Protein 4TN5 (pdb70)

Structure (mmCIF, N/CA/C/O backbone):
data_4TN5
#
_entry.id   4TN5
#
_cell.length_a   33.110
_cell.length_b   33.110
_cell.length_c   154.281
_cell.angle_alpha   90.00
_cell.angle_beta   90.00
_cell.angle_gamma   120.00
#
_symmetry.space_group_name_H-M   'P 32'
#
loop_
_entity.id
_entity.type
_entity.pdbx_description
1 polymer 'Fructose-like phosphotransferase enzyme IIB component 3'
2 non-polymer 'NICKEL (II) ION'
3 water water
#
loop_
_atom_site.group_PDB
_atom_site.id
_atom_site.type_symbol
_atom_site.label_atom_id
_atom_site.label_alt_id
_atom_site.label_comp_id
_atom_site.label_asym_id
_atom_site.label_entity_id
_atom_site.label_seq_id
_atom_site.pdbx_PDB_ins_code
_atom_site.Cartn_x
_atom_site.Cartn_y
_atom_site.Cartn_z
_atom_site.occupancy
_atom_site.B_iso_or_equiv
_atom_site.auth_seq_id
_atom_site.auth_comp_id
_atom_site.auth_asym_id
_atom_site.auth_atom_id
_atom_site.pdbx_PDB_model_num
ATOM 9 N N . ALA A 1 2 ? 16.648 -21.516 -11.192 1.00 73.53 2 ALA A N 1
ATOM 10 C CA . ALA A 1 2 ? 16.790 -20.285 -10.426 1.00 61.47 2 ALA A CA 1
ATOM 11 C C . ALA A 1 2 ? 16.119 -19.141 -11.176 1.00 53.82 2 ALA A C 1
ATOM 12 O O . ALA A 1 2 ? 16.053 -19.153 -12.405 1.00 49.00 2 ALA A O 1
ATOM 14 N N . TYR A 1 3 ? 15.620 -18.155 -10.438 1.00 49.96 3 TYR A N 1
ATOM 15 C CA . TYR A 1 3 ? 14.880 -17.060 -11.055 1.00 50.85 3 TYR A CA 1
ATOM 16 C C . TYR A 1 3 ? 15.478 -15.688 -10.750 1.00 52.73 3 TYR A C 1
ATOM 17 O O . TYR A 1 3 ? 15.618 -15.297 -9.592 1.00 48.81 3 TYR A O 1
ATOM 26 N N . LEU A 1 4 ? 15.811 -14.960 -11.811 1.00 54.24 4 LEU A N 1
ATOM 27 C CA . LEU A 1 4 ? 16.488 -13.675 -11.705 1.00 46.51 4 LEU A CA 1
ATOM 28 C C . LEU A 1 4 ? 15.601 -12.544 -12.214 1.00 44.03 4 LEU A C 1
ATOM 29 O O . LEU A 1 4 ? 14.954 -12.677 -13.248 1.00 49.33 4 LEU A O 1
ATOM 34 N N . VAL A 1 5 ? 15.557 -11.435 -11.483 1.00 36.38 5 VAL A N 1
ATOM 35 C CA . VAL A 1 5 ? 14.937 -10.221 -12.004 1.00 34.47 5 VAL A CA 1
ATOM 36 C C . VAL A 1 5 ? 16.028 -9.193 -12.269 1.00 35.35 5 VAL A C 1
ATOM 37 O O . VAL A 1 5 ? 17.044 -9.166 -11.575 1.00 36.51 5 VAL A O 1
ATOM 41 N N . ALA A 1 6 ? 15.831 -8.357 -13.279 1.00 39.30 6 ALA A N 1
ATOM 42 C CA . ALA A 1 6 ? 16.882 -7.433 -13.679 1.00 29.15 6 ALA A CA 1
ATOM 43 C C . ALA A 1 6 ? 16.360 -6.071 -14.107 1.00 28.78 6 ALA A C 1
ATOM 44 O O . ALA A 1 6 ? 15.246 -5.944 -14.615 1.00 32.97 6 ALA A O 1
ATOM 46 N N . VAL A 1 7 ? 17.184 -5.053 -13.892 1.00 36.04 7 VAL A N 1
ATOM 47 C CA . VAL A 1 7 ? 16.888 -3.712 -14.366 1.00 37.74 7 VAL A CA 1
ATOM 48 C C . VAL A 1 7 ? 18.111 -3.130 -15.060 1.00 40.07 7 VAL A C 1
ATOM 49 O O . VAL A 1 7 ? 19.182 -3.016 -14.462 1.00 44.07 7 VAL A O 1
ATOM 53 N N . THR A 1 8 ? 17.951 -2.780 -16.330 1.00 30.68 8 THR A N 1
ATOM 54 C CA . THR A 1 8 ? 19.010 -2.117 -17.074 1.00 38.48 8 THR A CA 1
ATOM 55 C C . THR A 1 8 ? 18.628 -0.657 -17.275 1.00 45.40 8 THR A C 1
ATOM 56 O O . THR A 1 8 ? 17.501 -0.353 -17.665 1.00 55.71 8 THR A O 1
ATOM 60 N N . ALA A 1 9 ? 19.559 0.250 -17.001 1.00 39.60 9 ALA A N 1
ATOM 61 C CA . ALA A 1 9 ? 19.245 1.671 -17.077 1.00 48.08 9 ALA A CA 1
ATOM 62 C C . ALA A 1 9 ? 20.348 2.508 -17.711 1.00 57.06 9 ALA A C 1
ATOM 63 O O . ALA A 1 9 ? 21.530 2.343 -17.409 1.00 54.70 9 ALA A O 1
ATOM 65 N N . CYS A 1 10 ? 19.941 3.416 -18.589 1.00 62.08 10 CYS A N 1
ATOM 66 C CA . CYS A 1 10 ? 20.857 4.354 -19.221 1.00 69.23 10 CYS A CA 1
ATOM 67 C C . CYS A 1 10 ? 20.138 5.641 -19.592 1.00 76.77 10 CYS A C 1
ATOM 68 O O . CYS A 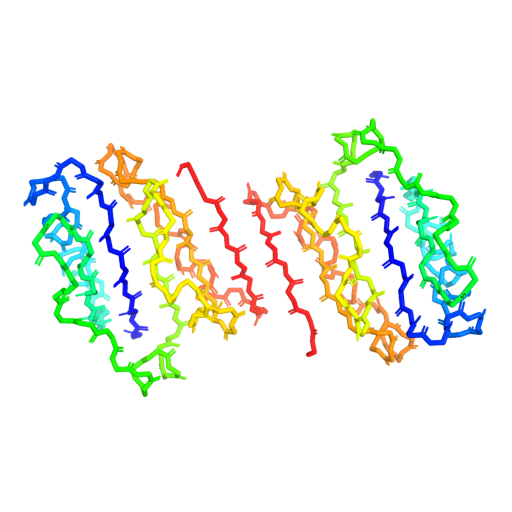1 10 ? 19.063 5.595 -20.186 1.00 75.66 10 CYS A O 1
ATOM 71 N N . VAL A 1 11 ? 20.723 6.786 -19.250 1.00 89.92 11 VAL A N 1
ATOM 72 C CA . VAL A 1 11 ? 20.151 8.062 -19.667 1.00 94.68 11 VAL A CA 1
ATOM 73 C C . VAL A 1 11 ? 20.213 8.252 -21.174 1.00 97.77 11 VAL A C 1
ATOM 74 O O . VAL A 1 11 ? 19.277 8.773 -21.776 1.00 98.71 11 VAL A O 1
ATOM 78 N N . SER A 1 12 ? 21.316 7.835 -21.788 1.00 101.12 12 SER A N 1
ATOM 79 C CA . SER A 1 12 ? 21.530 8.162 -23.189 1.00 111.25 12 SER A CA 1
ATOM 80 C C . SER A 1 12 ? 20.770 7.216 -24.103 1.00 119.93 12 SER A C 1
ATOM 81 O O . SER A 1 12 ? 21.349 6.384 -24.806 1.00 110.45 12 SER A O 1
ATOM 84 N N . GLY A 1 13 ? 19.452 7.368 -24.062 1.00 86.68 13 GLY A N 1
ATOM 85 C CA . GLY A 1 13 ? 18.570 6.778 -25.041 1.00 98.02 13 GLY A CA 1
ATOM 86 C C . GLY A 1 13 ? 18.275 5.305 -24.894 1.00 96.31 13 GLY A C 1
ATOM 87 O O . GLY A 1 13 ? 18.631 4.644 -23.917 1.00 84.59 13 GLY A O 1
ATOM 88 N N . VAL A 1 14 ? 17.597 4.767 -25.903 1.00 93.18 14 VAL A N 1
ATOM 89 C CA . VAL A 1 14 ? 17.232 3.356 -25.914 1.00 96.75 14 VAL A CA 1
ATOM 90 C C . VAL A 1 14 ? 18.191 2.410 -26.633 1.00 93.57 14 VAL A C 1
ATOM 91 O O . VAL A 1 14 ? 17.786 1.366 -27.144 1.00 93.63 14 VAL A O 1
ATOM 95 N N . ALA A 1 15 ? 19.465 2.785 -26.668 1.00 95.98 15 ALA A N 1
ATOM 96 C CA . ALA A 1 15 ? 20.485 1.974 -27.323 1.00 94.51 15 ALA A CA 1
ATOM 97 C C . ALA A 1 15 ? 21.454 1.229 -26.411 1.00 96.61 15 ALA A C 1
ATOM 98 O O . ALA A 1 15 ? 21.836 0.093 -26.692 1.00 98.90 15 ALA A O 1
ATOM 100 N N . HIS A 1 16 ? 21.847 1.876 -25.319 1.00 95.24 16 HIS A N 1
ATOM 101 C CA . HIS A 1 16 ? 22.773 1.277 -24.365 1.00 91.77 16 HIS A CA 1
ATOM 102 C C . HIS A 1 16 ? 22.041 0.374 -23.378 1.00 77.10 16 HIS A C 1
ATOM 103 O O . HIS A 1 16 ? 22.664 -0.403 -22.653 1.00 72.24 16 HIS A O 1
ATOM 110 N N . THR A 1 17 ? 20.717 0.481 -23.354 1.00 79.23 17 THR A N 1
ATOM 111 C CA . THR A 1 17 ? 19.898 -0.326 -22.453 1.00 71.75 17 THR A CA 1
ATOM 112 C C . THR A 1 17 ? 19.507 -1.698 -23.014 1.00 65.48 17 THR A C 1
ATOM 113 O O . THR A 1 17 ? 19.607 -2.706 -22.312 1.00 61.90 17 THR A O 1
ATOM 117 N N . TYR A 1 18 ? 19.075 -1.745 -24.271 1.00 58.03 18 TYR A N 1
ATOM 118 C CA . TYR A 1 18 ? 18.537 -2.992 -24.815 1.00 50.73 18 TYR A CA 1
ATOM 119 C C . TYR A 1 18 ? 19.565 -4.070 -25.122 1.00 44.46 18 TYR A C 1
ATOM 120 O O . TYR A 1 18 ? 19.251 -5.256 -25.051 1.00 47.78 18 TYR A O 1
ATOM 137 N N . ALA A 1 20 ? 22.146 -4.487 -23.307 1.00 36.38 20 ALA A N 1
ATOM 138 C CA . ALA A 1 20 ? 22.429 -4.987 -21.969 1.00 40.60 20 ALA A CA 1
ATOM 139 C C . ALA A 1 20 ? 21.395 -6.041 -21.598 1.00 38.35 20 ALA A C 1
ATOM 140 O O . ALA A 1 20 ? 21.737 -7.114 -21.100 1.00 46.53 20 ALA A O 1
ATOM 142 N N . ALA A 1 21 ? 20.129 -5.725 -21.851 1.00 37.88 21 ALA A N 1
ATOM 143 C CA . ALA A 1 21 ? 19.038 -6.661 -21.618 1.00 37.85 21 ALA A CA 1
ATOM 144 C C . ALA A 1 21 ? 19.182 -7.860 -22.545 1.00 47.21 21 ALA A C 1
ATOM 145 O O . ALA A 1 21 ? 18.914 -8.996 -22.154 1.00 48.71 21 ALA A O 1
ATOM 147 N N . GLU A 1 22 ? 19.611 -7.593 -23.775 1.00 58.60 22 GLU A N 1
ATOM 148 C CA . GLU A 1 22 ? 19.823 -8.635 -24.772 1.00 46.45 22 GLU A CA 1
ATOM 149 C C . GLU A 1 22 ? 20.837 -9.668 -24.303 1.00 27.63 22 GLU A C 1
ATOM 150 O O . GLU A 1 22 ? 20.545 -10.864 -24.268 1.00 30.90 22 GLU A O 1
ATOM 156 N N . ARG A 1 23 ? 22.028 -9.197 -23.947 1.00 26.63 23 ARG A N 1
ATOM 157 C CA . ARG A 1 23 ? 23.105 -10.083 -23.529 1.00 39.54 23 ARG A CA 1
ATOM 158 C C . ARG A 1 23 ? 22.702 -10.900 -22.308 1.00 41.14 23 ARG A C 1
ATOM 159 O O . ARG A 1 23 ? 23.020 -12.079 -22.218 1.00 44.55 23 ARG A O 1
ATOM 167 N N . LEU A 1 24 ? 21.977 -10.276 -21.386 1.00 36.77 24 LEU A N 1
ATOM 168 C CA . LEU A 1 24 ? 21.579 -10.948 -20.154 1.00 36.20 24 LEU A CA 1
ATOM 169 C C . LEU A 1 24 ? 20.545 -12.046 -20.397 1.00 42.03 24 LEU A C 1
ATOM 170 O O . LEU A 1 24 ? 20.620 -13.119 -19.799 1.00 47.03 24 LEU A O 1
ATOM 175 N N . GLU A 1 25 ? 19.583 -11.769 -21.272 1.00 41.12 25 GLU A N 1
ATOM 176 C CA . GLU A 1 25 ? 18.547 -12.740 -21.613 1.00 39.96 25 GLU A CA 1
ATOM 177 C C . GLU A 1 25 ? 19.165 -14.032 -22.139 1.00 37.96 25 GLU A C 1
ATOM 178 O O . GLU A 1 25 ? 18.686 -15.126 -21.844 1.00 45.06 25 GLU A O 1
ATOM 184 N N . LYS A 1 26 ? 20.245 -13.903 -22.902 1.00 32.00 26 LYS A N 1
ATOM 185 C CA . LYS A 1 26 ? 20.920 -15.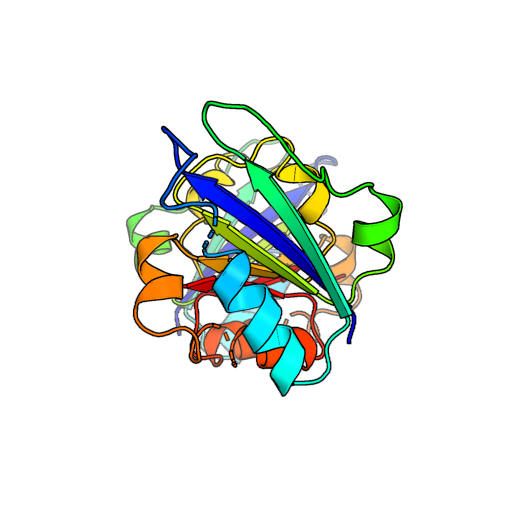073 -23.455 1.00 48.91 26 LYS A CA 1
ATOM 186 C C . LYS A 1 26 ? 22.055 -15.587 -22.566 1.00 44.35 26 LYS A C 1
ATOM 187 O O . LYS A 1 26 ? 22.519 -16.707 -22.740 1.00 50.87 26 LYS A O 1
ATOM 193 N N . LEU A 1 27 ? 22.482 -14.782 -21.598 1.00 47.45 27 LEU A N 1
ATOM 194 C CA . LEU A 1 27 ? 23.353 -15.288 -20.542 1.00 35.48 27 LEU A CA 1
ATOM 195 C C . LEU A 1 27 ? 22.530 -16.196 -19.642 1.00 38.11 27 LEU A C 1
ATOM 196 O O . LEU A 1 27 ? 23.041 -17.151 -19.058 1.00 51.75 27 LEU A O 1
ATOM 201 N N . CYS A 1 28 ? 21.243 -15.886 -19.542 1.00 39.77 28 CYS A N 1
ATOM 202 C CA . CYS A 1 28 ? 20.365 -16.562 -18.600 1.00 51.91 28 CYS A CA 1
ATOM 203 C C . CYS A 1 28 ? 19.855 -17.908 -19.079 1.00 59.24 28 CYS A C 1
ATOM 204 O O . CYS A 1 28 ? 19.872 -18.877 -18.319 1.00 66.71 28 CYS A O 1
ATOM 207 N N . LEU A 1 29 ? 19.352 -17.944 -20.309 1.00 69.33 29 LEU A N 1
ATOM 208 C CA . LEU A 1 29 ? 18.779 -19.159 -20.872 1.00 71.15 29 LEU A CA 1
ATOM 209 C C . LEU A 1 29 ? 19.860 -20.216 -21.008 1.00 62.50 29 LEU A C 1
ATOM 210 O O . LEU A 1 29 ? 19.594 -21.413 -20.903 1.00 64.27 29 LEU A O 1
ATOM 215 N N . LEU A 1 30 ? 21.085 -19.760 -21.239 1.00 46.98 30 LEU A N 1
ATOM 216 C CA . LEU A 1 30 ? 22.226 -20.664 -21.342 1.00 49.67 30 LEU A CA 1
ATOM 217 C C . LEU A 1 30 ? 22.476 -21.355 -20.004 1.00 67.23 30 LEU A C 1
ATOM 218 O O . LEU A 1 30 ? 22.909 -22.505 -19.961 1.00 78.50 30 LEU A O 1
ATOM 223 N N . GLU A 1 31 ? 22.207 -20.642 -18.915 1.00 74.08 31 GLU A N 1
ATOM 224 C CA . GLU A 1 31 ? 22.375 -21.187 -17.573 1.00 75.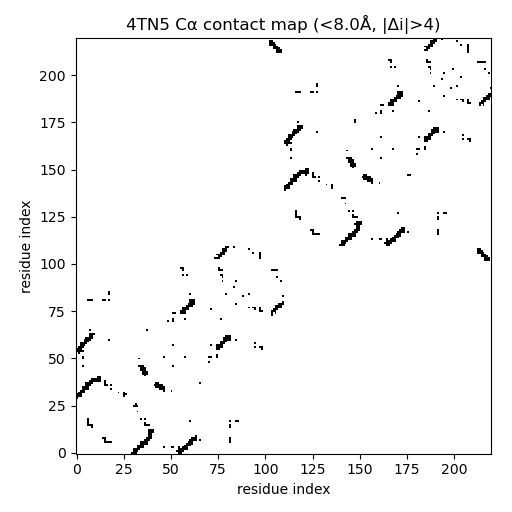27 31 GLU A CA 1
ATOM 225 C C . GLU A 1 31 ? 21.057 -21.734 -17.064 1.00 70.17 31 GLU A C 1
ATOM 226 O O . GLU A 1 31 ? 20.972 -22.269 -15.956 1.00 65.08 31 GLU A O 1
ATOM 232 N N . LYS A 1 32 ? 20.034 -21.575 -17.894 1.00 73.39 32 LYS A N 1
ATOM 233 C CA . LYS A 1 32 ? 18.697 -22.061 -17.602 1.00 70.96 32 LYS A CA 1
ATOM 234 C C . LYS A 1 32 ? 18.103 -21.408 -16.382 1.00 71.76 32 LYS A C 1
ATOM 235 O O . LYS A 1 32 ? 17.480 -22.051 -15.534 1.00 72.33 32 LYS A O 1
ATOM 241 N N . TRP A 1 33 ? 18.326 -20.106 -16.317 1.00 59.69 33 TRP A N 1
ATOM 242 C CA . TRP A 1 33 ? 17.750 -19.272 -15.295 1.00 44.49 33 TRP A CA 1
ATOM 243 C C . TRP A 1 33 ? 16.516 -18.601 -15.868 1.00 42.83 33 TRP A C 1
ATOM 244 O O . TRP A 1 33 ? 16.545 -18.100 -16.991 1.00 50.77 33 TRP A O 1
ATOM 255 N N . GLY A 1 34 ? 15.427 -18.606 -15.109 1.00 44.57 34 GLY A N 1
ATOM 256 C CA . GLY A 1 34 ? 14.269 -17.811 -15.464 1.00 47.28 34 GLY A CA 1
ATOM 257 C C . GLY A 1 34 ? 14.641 -16.359 -15.249 1.00 47.28 34 GLY A C 1
ATOM 258 O O . GLY A 1 34 ? 15.413 -16.049 -14.341 1.00 50.14 34 GLY A O 1
ATOM 259 N N . VAL A 1 35 ? 14.114 -15.467 -16.081 1.00 46.28 35 VAL A N 1
ATOM 260 C CA . VAL A 1 35 ? 14.495 -14.063 -15.986 1.00 34.91 35 VAL A CA 1
ATOM 261 C C . VAL A 1 35 ? 13.455 -13.086 -16.537 1.00 39.59 35 VAL A C 1
ATOM 262 O O . VAL A 1 35 ? 12.912 -13.276 -17.627 1.00 59.27 35 VAL A O 1
ATOM 266 N N . SER A 1 36 ? 13.175 -12.049 -15.754 1.00 36.39 36 SER A N 1
ATOM 267 C CA . SER A 1 36 ? 12.352 -10.932 -16.197 1.00 33.04 36 SER A CA 1
ATOM 268 C C . SER A 1 36 ? 13.181 -9.658 -16.095 1.00 34.08 36 SER A C 1
ATOM 269 O O . SER A 1 36 ? 13.788 -9.388 -15.059 1.00 39.41 36 SER A O 1
ATOM 272 N N . ILE A 1 37 ? 13.211 -8.879 -17.170 1.00 38.83 37 ILE A N 1
ATOM 273 C CA . ILE A 1 37 ? 14.063 -7.696 -17.216 1.00 41.60 37 ILE A CA 1
ATOM 274 C C . ILE A 1 37 ? 13.272 -6.402 -17.374 1.00 43.85 37 ILE A C 1
ATOM 275 O O . ILE A 1 37 ? 12.549 -6.219 -18.353 1.00 41.71 37 ILE A O 1
ATOM 280 N N . GLU A 1 38 ? 13.419 -5.508 -16.402 1.00 46.17 38 GLU A N 1
ATOM 281 C CA . GLU A 1 38 ? 12.809 -4.188 -16.476 1.00 47.88 38 GLU A CA 1
ATOM 282 C C . GLU A 1 38 ? 13.747 -3.226 -17.189 1.00 49.12 38 GLU A C 1
ATOM 283 O O . GLU A 1 38 ? 14.951 -3.213 -16.934 1.00 44.06 38 GLU A O 1
ATOM 289 N N . THR A 1 39 ? 13.191 -2.426 -18.090 1.00 59.54 39 THR A N 1
ATOM 290 C CA . THR A 1 39 ? 13.975 -1.441 -18.820 1.00 60.16 39 THR A CA 1
ATOM 291 C C . THR A 1 39 ? 13.592 -0.024 -18.413 1.00 51.80 39 THR A C 1
ATOM 292 O O . THR A 1 39 ? 12.415 0.329 -18.396 1.00 61.68 39 THR A O 1
ATOM 296 N N . GLN A 1 40 ? 14.593 0.780 -18.073 1.00 40.30 40 GLN A N 1
ATOM 297 C CA . GLN A 1 40 ? 14.373 2.187 -17.772 1.00 51.63 40 GLN A CA 1
ATOM 298 C C . GLN A 1 40 ? 15.232 3.049 -18.689 1.00 58.20 40 GLN A C 1
ATOM 299 O O . GLN A 1 40 ? 16.455 3.079 -18.560 1.00 64.59 40 GLN A O 1
ATOM 305 N N . GLY A 1 41 ? 14.586 3.742 -19.620 1.00 76.85 41 GLY A N 1
ATOM 306 C CA . GLY A 1 41 ? 15.296 4.566 -20.581 1.00 83.90 41 GLY A CA 1
ATOM 307 C C . GLY A 1 41 ? 14.564 5.850 -20.914 1.00 86.35 41 GLY A C 1
ATOM 308 O O . GLY A 1 41 ? 13.612 6.229 -20.232 1.00 86.08 41 GLY A O 1
ATOM 309 N N . ALA A 1 42 ? 15.010 6.517 -21.975 1.00 86.07 42 ALA A N 1
ATOM 310 C CA . ALA A 1 42 ? 14.423 7.785 -22.398 1.00 85.77 42 ALA A CA 1
ATOM 311 C C . ALA A 1 42 ? 12.965 7.627 -22.825 1.00 82.61 42 ALA A C 1
ATOM 312 O O . ALA A 1 42 ? 12.205 8.595 -22.837 1.00 84.75 42 ALA A O 1
ATOM 314 N N . LEU A 1 43 ? 12.583 6.403 -23.178 1.00 71.16 43 LEU A N 1
ATOM 315 C CA . LEU A 1 43 ? 11.205 6.108 -23.552 1.00 74.71 43 LEU A CA 1
ATOM 316 C C . LEU A 1 43 ? 10.378 5.701 -22.337 1.00 70.16 43 LEU A C 1
ATOM 317 O O . LEU A 1 43 ? 9.196 5.381 -22.458 1.00 73.44 43 LEU A O 1
ATOM 322 N N . GLY A 1 44 ? 11.006 5.715 -21.166 1.00 75.11 44 GLY A N 1
ATOM 323 C CA . GLY A 1 44 ? 10.321 5.381 -19.931 1.00 67.15 44 GLY A CA 1
ATOM 324 C C . GLY A 1 44 ? 10.534 3.941 -19.508 1.00 65.61 44 GLY A C 1
ATOM 325 O O . GLY A 1 44 ? 11.373 3.236 -20.069 1.00 62.15 44 GLY A O 1
ATOM 326 N N . THR A 1 45 ? 9.767 3.504 -18.515 1.00 70.37 45 THR A N 1
ATOM 327 C CA . THR A 1 45 ? 9.892 2.149 -17.991 1.00 65.36 45 THR A CA 1
ATOM 328 C C . THR A 1 45 ? 9.061 1.148 -18.788 1.00 70.41 45 THR A C 1
ATOM 329 O O . THR A 1 45 ? 7.858 1.329 -18.970 1.00 76.08 45 THR A O 1
ATOM 333 N N . GLU A 1 46 ? 9.714 0.090 -19.261 1.00 65.99 46 GLU A N 1
ATOM 334 C CA . GLU A 1 46 ? 9.035 -0.956 -20.019 1.00 67.19 46 GLU A CA 1
ATOM 335 C C . GLU A 1 46 ? 9.158 -2.307 -19.324 1.00 59.56 46 GLU A C 1
ATOM 336 O O . GLU A 1 46 ? 10.198 -2.614 -18.739 1.00 39.86 46 GLU A O 1
ATOM 342 N N . ASN A 1 47 ? 8.097 -3.108 -19.407 1.00 65.63 47 ASN A N 1
ATOM 343 C CA . ASN A 1 47 ? 8.019 -4.392 -18.709 1.00 65.33 47 ASN A CA 1
ATOM 344 C C . ASN A 1 47 ? 8.502 -4.325 -17.271 1.00 62.56 47 ASN A C 1
ATOM 345 O O . ASN A 1 47 ? 9.299 -5.159 -16.835 1.00 55.54 47 ASN A O 1
ATOM 350 N N . ARG A 1 48 ? 8.028 -3.306 -16.566 1.00 72.94 48 ARG A N 1
ATOM 351 C CA . ARG A 1 48 ? 8.225 -3.156 -15.135 1.00 74.68 48 ARG A CA 1
ATOM 352 C C . ARG A 1 48 ? 7.994 -4.431 -14.356 1.00 66.51 48 ARG A C 1
ATOM 353 O O . ARG A 1 48 ? 7.100 -5.210 -14.673 1.00 55.63 48 ARG A O 1
ATOM 361 N N . LEU A 1 49 ? 8.856 -4.665 -13.374 1.00 67.30 49 LEU A N 1
ATOM 362 C CA . LEU A 1 49 ? 8.802 -5.897 -12.609 1.00 62.80 49 LEU A CA 1
ATOM 363 C C . LEU A 1 49 ? 7.594 -5.893 -11.683 1.00 60.85 49 LEU A C 1
ATOM 364 O O . LEU A 1 49 ? 7.395 -4.955 -10.911 1.00 65.54 49 LEU A O 1
ATOM 369 N N . ALA A 1 50 ? 6.769 -6.928 -11.800 1.00 62.22 50 ALA A N 1
ATOM 370 C CA . ALA A 1 50 ? 5.718 -7.181 -10.831 1.00 68.53 50 ALA A CA 1
ATOM 371 C C . ALA A 1 50 ? 6.437 -7.496 -9.533 1.00 75.88 50 ALA A C 1
ATOM 372 O O . ALA A 1 50 ? 7.495 -8.114 -9.548 1.00 82.02 50 ALA A O 1
ATOM 374 N N . ASP A 1 51 ? 5.890 -7.066 -8.405 1.00 82.95 51 ASP A N 1
ATOM 375 C CA . ASP A 1 51 ? 6.594 -7.287 -7.146 1.00 84.35 51 ASP A CA 1
ATOM 376 C C . ASP A 1 51 ? 6.498 -8.723 -6.642 1.00 80.96 51 ASP A C 1
ATOM 377 O O . ASP A 1 51 ? 7.361 -9.174 -5.889 1.00 85.82 51 ASP A O 1
ATOM 382 N N . GLU A 1 52 ? 5.479 -9.451 -7.090 1.00 78.74 52 GLU A N 1
ATOM 383 C CA . GLU A 1 52 ? 5.437 -10.888 -6.856 1.00 82.96 52 GLU A CA 1
ATOM 384 C C . GLU A 1 52 ? 6.631 -11.546 -7.543 1.00 79.19 52 GLU A C 1
ATOM 385 O O . GLU A 1 52 ? 7.157 -12.542 -7.058 1.00 70.82 52 GLU A O 1
ATOM 391 N N . ASP A 1 53 ? 7.056 -10.974 -8.668 1.00 83.98 53 ASP A N 1
ATOM 392 C CA . ASP A 1 53 ? 8.248 -11.432 -9.374 1.00 75.66 53 ASP A CA 1
ATOM 393 C C . ASP A 1 53 ? 9.491 -11.128 -8.546 1.00 64.32 53 ASP A C 1
ATOM 394 O O . ASP A 1 53 ? 10.397 -11.953 -8.439 1.00 58.69 53 ASP A O 1
ATOM 399 N N . ILE A 1 54 ? 9.531 -9.926 -7.979 1.00 51.89 54 ILE A N 1
ATOM 400 C CA . ILE A 1 54 ? 10.681 -9.463 -7.207 1.00 57.01 54 ILE A CA 1
ATOM 401 C C . ILE A 1 54 ? 10.785 -10.205 -5.875 1.00 62.47 54 ILE A C 1
ATOM 402 O O . ILE A 1 54 ? 11.882 -10.475 -5.383 1.00 65.48 54 ILE A O 1
ATOM 407 N N . ARG A 1 55 ? 9.633 -10.549 -5.309 1.00 64.70 55 ARG A N 1
ATOM 408 C CA . ARG A 1 55 ? 9.572 -11.196 -4.000 1.00 70.89 55 ARG A CA 1
ATOM 409 C C . ARG A 1 55 ? 9.811 -12.710 -4.076 1.00 63.55 55 ARG A C 1
ATOM 410 O O . ARG A 1 55 ? 10.104 -13.355 -3.067 1.00 68.52 55 ARG A O 1
ATOM 418 N N . ARG A 1 56 ? 9.713 -13.276 -5.273 1.00 61.07 56 ARG A N 1
ATOM 419 C CA . ARG A 1 56 ? 9.981 -14.701 -5.442 1.00 62.31 56 ARG A CA 1
ATOM 420 C C . ARG A 1 56 ? 11.260 -14.933 -6.237 1.00 69.88 56 ARG A C 1
ATOM 421 O O . ARG A 1 56 ? 11.652 -16.075 -6.481 1.00 75.07 56 ARG A O 1
ATOM 429 N N . ALA A 1 57 ? 11.902 -13.845 -6.648 1.00 63.77 57 ALA A N 1
ATOM 430 C CA . ALA A 1 57 ? 13.190 -13.934 -7.320 1.00 51.54 57 ALA A CA 1
ATOM 431 C C . ALA A 1 57 ? 14.253 -14.338 -6.310 1.00 58.89 57 ALA A C 1
ATOM 432 O O . ALA A 1 57 ? 14.223 -13.903 -5.159 1.00 59.89 57 ALA A O 1
ATOM 434 N N . ASP A 1 58 ? 15.188 -15.175 -6.741 1.00 48.96 58 ASP A N 1
ATOM 435 C CA . ASP A 1 58 ? 16.251 -15.632 -5.858 1.00 43.89 58 ASP A CA 1
ATOM 436 C C . ASP A 1 58 ? 17.360 -14.591 -5.756 1.00 46.09 58 ASP A C 1
ATOM 437 O O . ASP A 1 58 ? 18.104 -14.556 -4.775 1.00 54.83 58 ASP A O 1
ATOM 442 N N . VAL A 1 59 ? 17.456 -13.740 -6.773 1.00 47.67 59 VAL A N 1
ATOM 443 C CA . VAL A 1 59 ? 18.466 -12.689 -6.813 1.00 32.42 59 VAL A CA 1
ATOM 444 C C . VAL A 1 59 ? 18.109 -11.661 -7.885 1.00 34.75 59 VAL A C 1
ATOM 445 O O . VAL A 1 59 ? 17.505 -11.998 -8.903 1.00 48.50 59 VAL A O 1
ATOM 449 N N . ALA A 1 60 ? 18.460 -10.402 -7.641 1.00 25.09 60 ALA A N 1
ATOM 450 C CA . ALA A 1 60 ? 18.240 -9.347 -8.620 1.00 32.58 60 ALA A CA 1
ATOM 451 C C . ALA A 1 60 ? 19.562 -8.894 -9.229 1.00 29.06 60 ALA A C 1
ATOM 452 O O . ALA A 1 60 ? 20.609 -8.974 -8.590 1.00 33.72 60 ALA A O 1
ATOM 454 N N . LEU A 1 61 ? 19.518 -8.434 -10.473 1.00 37.73 61 LEU A N 1
ATOM 455 C CA . LEU A 1 61 ? 20.700 -7.863 -11.106 1.00 27.69 61 LEU A CA 1
ATOM 456 C C . LEU A 1 61 ? 20.414 -6.434 -11.541 1.00 33.50 61 LEU A C 1
ATOM 457 O O . LEU A 1 61 ? 19.502 -6.183 -12.328 1.00 37.60 61 LEU A O 1
ATOM 462 N N . LEU A 1 62 ? 21.194 -5.496 -11.018 1.00 32.57 62 LEU A N 1
ATOM 463 C CA . LEU A 1 62 ? 20.983 -4.087 -11.313 1.00 28.12 62 LEU A CA 1
ATOM 464 C C . LEU A 1 62 ? 22.098 -3.541 -12.192 1.00 43.76 62 LEU A C 1
ATOM 465 O O . LEU A 1 62 ? 23.175 -3.191 -11.710 1.00 48.36 62 LEU A O 1
ATOM 470 N N . ILE A 1 63 ? 21.828 -3.482 -13.490 1.00 50.92 63 ILE A N 1
ATOM 471 C CA . ILE A 1 63 ? 22.791 -2.982 -14.458 1.00 48.55 63 ILE A CA 1
ATOM 472 C C . ILE A 1 63 ? 22.481 -1.525 -14.767 1.00 49.60 63 ILE A C 1
ATOM 473 O O . ILE A 1 63 ? 21.675 -1.228 -15.646 1.00 55.52 63 ILE A O 1
ATOM 478 N N . THR A 1 64 ? 23.120 -0.612 -14.044 1.00 53.25 64 THR A N 1
ATOM 479 C CA . THR A 1 64 ? 22.779 0.798 -14.176 1.00 69.31 64 THR A CA 1
ATOM 480 C C . THR A 1 64 ? 23.924 1.756 -13.869 1.00 79.82 64 THR A C 1
ATOM 481 O O . THR A 1 64 ? 24.745 1.512 -12.984 1.00 82.77 64 THR A O 1
ATOM 485 N N . ASP A 1 65 ? 23.964 2.851 -14.619 1.00 92.15 65 ASP A N 1
ATOM 486 C CA . ASP A 1 65 ? 24.859 3.955 -14.323 1.00 105.40 65 ASP A CA 1
ATOM 487 C C . ASP A 1 65 ? 24.110 4.904 -13.403 1.00 110.92 65 ASP A C 1
ATOM 488 O O . ASP A 1 65 ? 24.680 5.482 -12.478 1.00 121.54 65 ASP A O 1
ATOM 493 N N . ILE A 1 66 ? 22.813 5.037 -13.661 1.00 89.38 66 ILE A N 1
ATOM 494 C CA . ILE A 1 66 ? 21.993 6.072 -13.046 1.00 89.55 66 ILE A CA 1
ATOM 495 C C . ILE A 1 66 ? 21.255 5.623 -11.791 1.00 85.40 66 ILE A C 1
ATOM 496 O O . ILE A 1 66 ? 21.473 4.526 -11.277 1.00 80.93 66 ILE A O 1
ATOM 501 N N . GLU A 1 67 ? 20.378 6.497 -11.311 1.00 97.24 67 GLU A N 1
ATOM 502 C CA . GLU A 1 67 ? 19.562 6.231 -10.138 1.00 96.55 67 GLU A CA 1
ATOM 503 C C . GLU A 1 67 ? 18.262 5.574 -10.580 1.00 83.01 67 GLU A C 1
ATOM 504 O O . GLU A 1 67 ? 17.464 6.181 -11.294 1.00 86.47 67 GLU A O 1
ATOM 510 N N . LEU A 1 68 ? 18.055 4.329 -10.163 1.00 58.02 68 LEU A N 1
ATOM 511 C CA . LEU A 1 68 ? 16.865 3.582 -10.553 1.00 50.28 68 LEU A CA 1
ATOM 512 C C . LEU A 1 68 ? 15.600 4.128 -9.908 1.00 56.30 68 LEU A C 1
ATOM 513 O O . LEU A 1 68 ? 15.575 4.412 -8.711 1.00 61.09 68 LEU A O 1
ATOM 518 N N . ALA A 1 69 ? 14.551 4.270 -10.709 1.00 54.88 69 ALA A N 1
ATOM 519 C CA . ALA A 1 69 ? 13.226 4.498 -10.164 1.00 52.93 69 ALA A CA 1
ATOM 520 C C . ALA A 1 69 ? 12.817 3.197 -9.496 1.00 60.09 69 ALA A C 1
ATOM 521 O O . ALA A 1 69 ? 13.001 2.119 -10.062 1.00 54.33 69 ALA A O 1
ATOM 523 N N . GLY A 1 70 ? 12.284 3.291 -8.285 1.00 62.62 70 GLY A N 1
ATOM 524 C CA . GLY A 1 70 ? 11.924 2.103 -7.540 1.00 58.61 70 GLY A CA 1
ATOM 525 C C . GLY A 1 70 ? 13.136 1.276 -7.158 1.00 58.18 70 GLY A C 1
ATOM 526 O O . GLY A 1 70 ? 13.052 0.051 -7.059 1.00 58.67 70 GLY A O 1
ATOM 527 N N . ALA A 1 71 ? 14.269 1.942 -6.944 1.00 56.72 71 ALA A N 1
ATOM 528 C CA . ALA A 1 71 ? 15.448 1.286 -6.382 1.00 63.70 71 ALA A CA 1
ATOM 529 C C . ALA A 1 71 ? 15.054 0.757 -5.012 1.00 69.96 71 ALA A C 1
ATOM 530 O O . ALA A 1 71 ? 15.632 -0.203 -4.499 1.00 69.91 71 ALA A O 1
ATOM 532 N N . GLU A 1 72 ? 14.052 1.418 -4.440 1.00 86.42 72 GLU A N 1
ATOM 533 C CA . GLU A 1 72 ? 13.356 1.007 -3.232 1.00 87.00 72 GLU A CA 1
ATOM 534 C C . GLU A 1 72 ? 12.985 -0.482 -3.205 1.00 79.70 72 GLU A C 1
ATOM 535 O O . GLU A 1 72 ? 12.939 -1.087 -2.138 1.00 84.18 72 GLU A O 1
ATOM 541 N N . ARG A 1 73 ? 12.695 -1.061 -4.369 1.00 66.91 73 ARG A N 1
ATOM 542 C CA . ARG A 1 73 ? 11.974 -2.328 -4.430 1.00 58.12 73 ARG A CA 1
ATOM 543 C C . ARG A 1 73 ? 12.877 -3.507 -4.124 1.00 52.56 73 ARG A C 1
ATOM 544 O O . ARG A 1 73 ? 12.408 -4.619 -3.880 1.00 64.45 73 ARG A O 1
ATOM 552 N N . PHE A 1 74 ? 14.178 -3.245 -4.126 1.00 46.86 74 PHE A N 1
ATOM 553 C CA . PHE A 1 74 ? 15.176 -4.297 -4.056 1.00 52.09 74 PHE A CA 1
ATOM 554 C C . PHE A 1 74 ? 15.944 -4.291 -2.738 1.00 55.41 74 PHE A C 1
ATOM 555 O O . PHE A 1 74 ? 16.953 -4.982 -2.608 1.00 55.66 74 PHE A O 1
ATOM 563 N N . GLU A 1 75 ? 15.474 -3.520 -1.762 1.00 64.51 75 GLU A N 1
ATOM 564 C CA . GLU A 1 75 ? 16.195 -3.408 -0.493 1.00 57.10 75 GLU A CA 1
ATOM 565 C C . GLU A 1 75 ? 16.226 -4.722 0.291 1.00 55.36 75 GLU A C 1
ATOM 566 O O . GLU A 1 75 ? 17.149 -4.963 1.069 1.00 69.07 75 GLU A O 1
ATOM 572 N N . HIS A 1 76 ? 15.229 -5.574 0.073 1.00 53.85 76 HIS A N 1
ATOM 573 C CA . HIS A 1 76 ? 15.176 -6.869 0.748 1.00 56.72 76 HIS A CA 1
ATOM 574 C C . HIS A 1 76 ? 15.483 -8.032 -0.188 1.00 54.77 76 HIS A C 1
ATOM 575 O O . HIS A 1 76 ? 15.017 -9.152 0.025 1.00 57.97 76 HIS A O 1
ATOM 582 N N . CYS A 1 77 ? 16.275 -7.765 -1.219 1.00 43.46 77 CYS A N 1
ATOM 583 C CA . CYS A 1 77 ? 16.659 -8.803 -2.162 1.00 40.32 77 CYS A CA 1
ATOM 584 C C . CYS A 1 77 ? 18.161 -9.037 -2.131 1.00 31.73 77 CYS A C 1
ATOM 585 O O . CYS A 1 77 ? 18.937 -8.119 -1.869 1.00 40.96 77 CYS A O 1
ATOM 588 N N . ARG A 1 78 ? 18.565 -10.275 -2.383 1.00 29.41 78 ARG A N 1
ATOM 589 C CA . ARG A 1 78 ? 19.945 -10.548 -2.729 1.00 37.36 78 ARG A CA 1
ATOM 590 C C . ARG A 1 78 ? 20.133 -9.914 -4.092 1.00 42.90 78 ARG A C 1
ATOM 591 O O . ARG A 1 78 ? 19.346 -10.176 -5.000 1.00 45.47 78 ARG A O 1
ATOM 599 N N . TYR A 1 79 ? 21.147 -9.072 -4.253 1.00 41.30 79 TYR A N 1
ATOM 600 C CA . TYR A 1 79 ? 21.394 -8.512 -5.577 1.00 38.03 79 TYR A CA 1
ATOM 601 C C . TYR A 1 79 ? 22.835 -8.120 -5.882 1.00 45.17 79 TYR A C 1
ATOM 602 O O . TYR A 1 79 ? 23.644 -7.886 -4.984 1.00 44.07 79 TYR A O 1
ATOM 611 N N . VAL A 1 80 ? 23.133 -8.070 -7.175 1.00 33.06 80 VAL A N 1
ATOM 612 C CA . VAL A 1 80 ? 24.401 -7.572 -7.675 1.00 34.52 80 VAL A CA 1
ATOM 613 C C . VAL A 1 80 ? 24.124 -6.310 -8.477 1.00 36.74 80 VAL A C 1
ATOM 614 O O . VAL A 1 80 ? 23.223 -6.288 -9.315 1.00 47.72 80 VAL A O 1
ATOM 618 N N . GLN A 1 81 ? 24.884 -5.255 -8.212 1.00 43.89 81 GLN A N 1
ATOM 619 C CA . GLN A 1 81 ? 24.726 -4.013 -8.956 1.00 45.31 81 GLN A CA 1
ATOM 620 C C . GLN A 1 81 ? 26.015 -3.625 -9.668 1.00 50.35 81 GLN A C 1
ATOM 621 O O . GLN A 1 81 ? 27.103 -3.717 -9.100 1.00 53.00 81 GLN A O 1
ATOM 627 N N . CYS A 1 82 ? 25.883 -3.197 -10.919 1.00 42.40 82 CYS A N 1
ATOM 628 C CA . CYS A 1 82 ? 27.023 -2.734 -11.697 1.00 49.41 82 CYS A CA 1
ATOM 629 C C . CYS A 1 82 ? 26.563 -1.750 -12.763 1.00 44.55 82 CYS A C 1
ATOM 630 O O . CYS A 1 82 ? 25.375 -1.665 -13.072 1.00 50.06 82 CYS A O 1
ATOM 633 N N . SER A 1 83 ? 27.509 -1.002 -13.320 1.00 46.23 83 SER A N 1
ATOM 634 C CA . SER A 1 83 ? 27.205 -0.072 -14.397 1.00 49.35 83 SER A CA 1
ATOM 635 C C . SER A 1 83 ? 27.025 -0.835 -15.704 1.00 49.57 83 SER A C 1
ATOM 636 O O . SER A 1 83 ? 27.452 -1.984 -15.822 1.00 48.25 83 SER A O 1
ATOM 639 N N . ILE A 1 84 ? 26.389 -0.194 -16.682 1.00 55.22 84 ILE A N 1
ATOM 640 C CA . ILE A 1 84 ? 26.157 -0.823 -17.981 1.00 64.45 84 ILE A CA 1
ATOM 641 C C . ILE A 1 84 ? 27.455 -1.120 -18.722 1.00 68.00 84 ILE A C 1
ATOM 642 O O . ILE A 1 84 ? 27.704 -2.257 -19.122 1.00 75.77 84 ILE A O 1
ATOM 647 N N . TYR A 1 85 ? 28.296 -0.115 -18.910 1.00 79.71 85 TYR A N 1
ATOM 648 C CA . TYR A 1 85 ? 29.506 -0.351 -19.684 1.00 94.98 85 TYR A CA 1
ATOM 649 C C . TYR A 1 85 ? 30.443 -1.373 -19.014 1.00 89.85 85 TYR A C 1
ATOM 650 O O . TYR A 1 85 ? 31.317 -1.945 -19.656 1.00 91.27 85 TYR A O 1
ATOM 659 N N . ALA A 1 86 ? 30.229 -1.622 -17.725 1.00 69.41 86 ALA A N 1
ATOM 660 C CA . ALA A 1 86 ? 30.915 -2.711 -17.024 1.00 61.18 86 ALA A CA 1
ATOM 661 C C . ALA A 1 86 ? 30.355 -4.101 -17.346 1.00 56.64 86 ALA A C 1
ATOM 662 O O . ALA A 1 86 ? 31.111 -5.054 -17.553 1.00 59.09 86 ALA A O 1
ATOM 664 N N . PHE A 1 87 ? 29.032 -4.218 -17.370 1.00 56.29 87 PHE A N 1
ATOM 665 C CA . PHE A 1 87 ? 28.386 -5.471 -17.743 1.00 52.85 87 PHE A CA 1
ATOM 666 C C . PHE A 1 87 ? 28.708 -5.791 -19.192 1.00 59.38 87 PHE A C 1
ATOM 667 O O . PHE A 1 87 ? 28.886 -6.953 -19.566 1.00 49.49 87 PHE A O 1
ATOM 675 N N . LEU A 1 88 ? 28.787 -4.745 -20.005 1.00 66.19 88 LEU A N 1
ATOM 676 C CA . LEU A 1 88 ? 29.095 -4.922 -21.413 1.00 70.62 88 LEU A CA 1
ATOM 677 C C . LEU A 1 88 ? 30.517 -5.421 -21.678 1.00 80.36 88 LEU A C 1
ATOM 678 O O . LEU A 1 88 ? 30.696 -6.394 -22.418 1.00 89.21 88 LEU A O 1
ATOM 683 N N . ARG A 1 89 ? 31.521 -4.785 -21.068 1.00 80.91 89 ARG A N 1
ATOM 684 C CA . ARG A 1 89 ? 32.909 -5.089 -21.436 1.00 93.76 89 ARG A CA 1
ATOM 685 C C . ARG A 1 89 ? 33.169 -6.542 -21.100 1.00 92.06 89 ARG A C 1
ATOM 686 O O . ARG A 1 89 ? 33.672 -7.291 -21.928 1.00 98.49 89 ARG A O 1
ATOM 694 N N . GLU A 1 90 ? 32.828 -6.943 -19.882 1.00 79.56 90 GLU A N 1
ATOM 695 C CA . GLU A 1 90 ? 32.974 -8.339 -19.503 1.00 83.43 90 GLU A CA 1
ATOM 696 C C . GLU A 1 90 ? 31.880 -8.862 -18.578 1.00 76.14 90 GLU A C 1
ATOM 697 O O . GLU A 1 90 ? 31.880 -8.592 -17.371 1.00 71.82 90 GLU A O 1
ATOM 703 N N . PRO A 1 91 ? 30.950 -9.636 -19.149 1.00 84.48 91 PRO A N 1
ATOM 704 C CA . PRO A 1 91 ? 29.760 -10.090 -18.426 1.00 84.52 91 PRO A CA 1
ATOM 705 C C . PRO A 1 91 ? 29.911 -11.338 -17.539 1.00 87.87 91 PRO A C 1
ATOM 706 O O . PRO A 1 91 ? 29.079 -11.509 -16.652 1.00 91.53 91 PRO A O 1
ATOM 710 N N . GLN A 1 92 ? 30.921 -12.185 -17.737 1.00 88.24 92 GLN A N 1
ATOM 711 C CA . GLN A 1 92 ? 30.961 -13.428 -16.956 1.00 89.54 92 GLN A CA 1
ATOM 712 C C . GLN A 1 92 ? 31.300 -13.082 -15.515 1.00 84.70 92 GLN A C 1
ATOM 713 O O . GLN A 1 92 ? 30.847 -13.729 -14.569 1.00 91.10 92 GLN A O 1
ATOM 719 N N . ARG A 1 93 ? 32.091 -12.033 -15.356 1.00 71.46 93 ARG A N 1
ATOM 720 C CA . ARG A 1 93 ? 32.357 -11.486 -14.043 1.00 67.08 93 ARG A CA 1
ATOM 721 C C . ARG A 1 93 ? 31.077 -11.290 -13.258 1.00 70.48 93 ARG A C 1
ATOM 722 O O . ARG A 1 93 ? 30.996 -11.627 -12.078 1.00 79.82 93 ARG A O 1
ATOM 730 N N . VAL A 1 94 ? 30.083 -10.740 -13.942 1.00 54.98 94 VAL A N 1
ATOM 731 C CA . VAL A 1 94 ? 28.823 -10.379 -13.327 1.00 50.55 94 VAL A CA 1
ATOM 732 C C . VAL A 1 94 ? 28.002 -11.588 -12.880 1.00 59.29 94 VAL A C 1
ATOM 733 O O . VAL A 1 94 ? 27.560 -11.640 -11.735 1.00 58.20 94 VAL A O 1
ATOM 745 N N . SER A 1 96 ? 28.823 -14.655 -12.280 1.00 72.63 96 SER A N 1
ATOM 746 C CA . SER A 1 96 ? 29.468 -15.502 -11.276 1.00 79.98 96 SER A CA 1
ATOM 747 C C . SER A 1 96 ? 29.406 -14.784 -9.939 1.00 80.60 96 SER A C 1
ATOM 748 O O . SER A 1 96 ? 29.391 -15.409 -8.886 1.00 89.88 96 SER A O 1
ATOM 751 N N . ALA A 1 97 ? 29.375 -13.458 -9.990 1.00 62.13 97 ALA A N 1
ATOM 752 C CA . ALA A 1 97 ? 29.086 -12.665 -8.808 1.00 58.17 97 ALA A CA 1
ATOM 753 C C . ALA A 1 97 ? 27.647 -12.943 -8.404 1.00 63.90 97 ALA A C 1
ATOM 754 O O . ALA A 1 97 ? 27.350 -13.162 -7.232 1.00 73.77 97 ALA A O 1
ATOM 756 N N . VAL A 1 98 ? 26.764 -12.949 -9.400 1.00 59.60 98 VAL A N 1
ATOM 757 C CA . VAL A 1 98 ? 25.357 -13.281 -9.200 1.00 51.14 98 VAL A CA 1
ATOM 758 C C . VAL A 1 98 ? 25.191 -14.669 -8.585 1.00 45.35 98 VAL A C 1
ATOM 759 O O . VAL A 1 98 ? 24.331 -14.882 -7.731 1.00 50.23 98 VAL A O 1
ATOM 763 N N . ARG A 1 99 ? 26.032 -15.609 -8.999 1.00 43.02 99 ARG A N 1
ATOM 764 C CA . ARG A 1 99 ? 25.880 -16.990 -8.556 1.00 50.85 99 ARG A CA 1
ATOM 765 C C . ARG A 1 99 ? 26.447 -17.177 -7.149 1.00 57.22 99 ARG A C 1
ATOM 766 O O . ARG A 1 99 ? 26.030 -18.073 -6.418 1.00 70.06 99 ARG A O 1
ATOM 774 N N . LYS A 1 100 ? 27.389 -16.318 -6.768 1.00 57.18 100 LYS A N 1
ATOM 775 C CA . LYS A 1 100 ? 27.845 -16.259 -5.380 1.00 57.77 100 LYS A CA 1
ATOM 776 C C . LYS A 1 100 ? 26.738 -15.731 -4.474 1.00 56.01 100 LYS A C 1
ATOM 777 O O . LYS A 1 100 ? 26.353 -16.384 -3.505 1.00 70.60 100 LYS A O 1
ATOM 783 N N . VAL A 1 101 ? 26.229 -14.547 -4.807 1.00 41.91 101 VAL A N 1
ATOM 784 C CA . VAL A 1 101 ? 25.134 -13.922 -4.071 1.00 41.80 101 VAL A CA 1
ATOM 785 C C . VAL A 1 101 ? 23.944 -14.875 -3.968 1.00 52.01 101 VAL A C 1
ATOM 786 O O . VAL A 1 101 ? 23.240 -14.909 -2.959 1.00 60.39 101 VAL A O 1
ATOM 790 N N . LEU A 1 102 ? 23.743 -15.662 -5.019 1.00 50.80 102 LEU A N 1
ATOM 791 C CA . LEU A 1 102 ? 22.748 -16.724 -5.018 1.00 59.83 102 LEU A CA 1
ATOM 792 C C . LEU A 1 102 ? 23.148 -17.819 -4.031 1.00 67.63 102 LEU A C 1
ATOM 793 O O . LEU A 1 102 ? 22.326 -18.301 -3.252 1.00 63.66 102 LEU A O 1
ATOM 798 N N . SER A 1 103 ? 24.424 -18.193 -4.064 1.00 89.46 103 SER A N 1
ATOM 799 C CA . SER A 1 103 ? 24.947 -19.270 -3.226 1.00 98.35 103 SER A CA 1
ATOM 800 C C . SER A 1 103 ? 25.091 -18.877 -1.757 1.00 107.58 103 SER A C 1
ATOM 801 O O . SER A 1 103 ? 24.574 -19.565 -0.876 1.00 111.30 103 SER A O 1
ATOM 804 N N . ALA A 1 104 ? 25.800 -17.776 -1.509 1.00 82.08 104 ALA A N 1
ATOM 805 C CA . ALA A 1 104 ? 26.112 -17.308 -0.155 1.00 89.00 104 ALA A CA 1
ATOM 806 C C . ALA A 1 104 ? 24.893 -17.317 0.771 1.00 89.36 104 ALA A C 1
ATOM 807 O O . ALA A 1 104 ? 23.809 -16.897 0.377 1.00 78.59 104 ALA A O 1
ATOM 809 N N . PRO A 1 105 ? 25.086 -17.778 2.001 1.00 106.66 105 PRO A N 1
ATOM 810 C CA . PRO A 1 105 ? 23.986 -17.932 2.962 1.00 104.00 105 PRO A CA 1
ATOM 811 C C . PRO A 1 105 ? 23.076 -16.710 3.127 1.00 100.22 105 PRO A C 1
ATOM 812 O O . PRO A 1 105 ? 21.855 -16.858 3.059 1.00 101.37 105 PRO A O 1
ATOM 816 N N . GLN A 1 106 ? 23.652 -15.534 3.357 1.00 103.52 106 GLN A N 1
ATOM 817 C CA . GLN A 1 106 ? 22.867 -14.356 3.731 1.00 112.64 106 GLN A CA 1
ATOM 818 C C . GLN A 1 106 ? 22.465 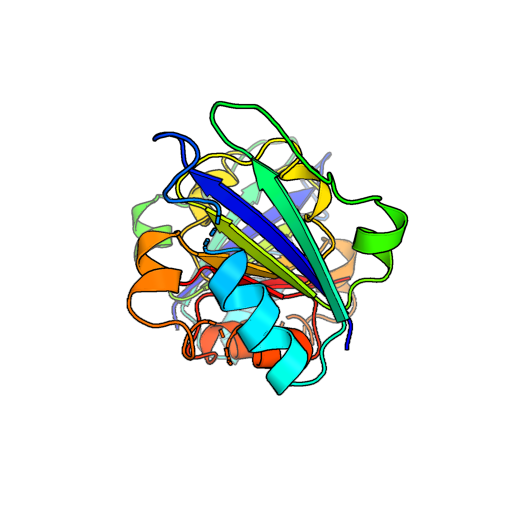-13.425 2.584 1.00 104.15 106 GLN A C 1
ATOM 819 O O . GLN A 1 106 ? 22.991 -13.513 1.474 1.00 107.01 106 GLN A O 1
ATOM 825 N N . GLN A 1 107 ? 21.525 -12.530 2.882 1.00 94.96 107 GLN A N 1
ATOM 826 C CA . GLN A 1 107 ? 21.056 -11.514 1.947 1.00 80.55 107 GLN A CA 1
ATOM 827 C C . GLN A 1 107 ? 22.216 -10.535 1.797 1.00 71.35 107 GLN A C 1
ATOM 828 O O . GLN A 1 107 ? 22.381 -9.625 2.610 1.00 82.32 107 GLN A O 1
ATOM 834 N N . THR A 1 108 ? 23.017 -10.730 0.755 1.00 60.46 108 THR A N 1
ATOM 835 C CA . THR A 1 108 ? 24.165 -9.870 0.498 1.00 58.76 108 THR A CA 1
ATOM 836 C C . THR A 1 108 ? 23.818 -8.984 -0.697 1.00 58.03 108 THR A C 1
ATOM 837 O O . THR A 1 108 ? 23.206 -9.433 -1.667 1.00 64.11 108 THR A O 1
ATOM 841 N N . HIS A 1 109 ? 24.209 -7.717 -0.602 1.00 53.44 109 HIS A N 1
ATOM 842 C CA . HIS A 1 109 ? 24.206 -6.813 -1.742 1.00 45.41 109 HIS A CA 1
ATOM 843 C C . HIS A 1 109 ? 25.638 -6.736 -2.242 1.00 51.35 109 HIS A C 1
ATOM 844 O O . HIS A 1 109 ? 26.567 -6.611 -1.448 1.00 49.90 109 HIS A O 1
ATOM 851 N N . LEU A 1 110 ? 25.824 -6.814 -3.553 1.00 52.17 110 LEU A N 1
ATOM 852 C CA . LEU A 1 110 ? 27.167 -6.766 -4.111 1.00 41.84 110 LEU A CA 1
ATOM 853 C C . LEU A 1 110 ? 27.272 -5.664 -5.151 1.00 47.77 110 LEU A C 1
ATOM 854 O O . LEU A 1 110 ? 26.590 -5.694 -6.175 1.00 52.37 110 LEU A O 1
ATOM 859 N N . ILE A 1 111 ? 28.121 -4.682 -4.880 1.00 53.59 111 ILE A N 1
ATOM 860 C CA . ILE A 1 111 ? 28.419 -3.684 -5.887 1.00 60.44 111 ILE A CA 1
ATOM 861 C C . ILE A 1 111 ? 29.662 -4.100 -6.616 1.00 62.16 111 ILE A C 1
ATOM 862 O O . ILE A 1 111 ? 30.722 -4.329 -6.023 1.00 58.15 111 ILE A O 1
ATOM 867 N N . LEU A 1 112 ? 29.544 -4.204 -7.936 1.00 52.55 112 LEU A N 1
ATOM 868 C CA . LEU A 1 112 ? 30.668 -4.599 -8.776 1.00 61.58 112 LEU A CA 1
ATOM 869 C C . LEU A 1 112 ? 31.072 -3.462 -9.708 1.00 92.32 112 LEU A C 1
ATOM 870 O O . LEU A 1 112 ? 30.450 -2.400 -9.713 1.00 84.24 112 LEU A O 1
ATOM 875 N N . GLU A 1 113 ? 32.117 -3.692 -10.496 1.00 52.83 113 GLU A N 1
ATOM 876 C CA . GLU A 1 113 ? 32.606 -2.688 -11.433 1.00 71.94 113 GLU A CA 1
ATOM 877 C C . GLU A 1 113 ? 31.516 -1.776 -11.987 1.00 80.40 113 GLU A C 1
ATOM 878 O O . GLU A 1 113 ? 30.349 -2.278 -12.115 1.00 80.30 113 GLU A O 1
ATOM 893 N N . ALA B 1 2 ? 42.989 -6.321 11.399 1.00 67.90 2 ALA B N 1
ATOM 894 C CA . ALA B 1 2 ? 41.894 -5.620 10.739 1.00 61.28 2 ALA B CA 1
ATOM 895 C C . ALA B 1 2 ? 41.471 -4.391 11.535 1.00 53.89 2 ALA B C 1
ATOM 896 O O . ALA B 1 2 ? 41.639 -4.342 12.753 1.00 56.58 2 ALA B O 1
ATOM 898 N N . TYR B 1 3 ? 40.925 -3.399 10.840 1.00 54.10 3 TYR B N 1
ATOM 899 C CA . TYR B 1 3 ? 40.419 -2.197 11.493 1.00 57.61 3 TYR B CA 1
ATOM 900 C C . TYR B 1 3 ? 38.934 -2.007 11.205 1.00 54.31 3 TYR B C 1
ATOM 901 O O . TYR B 1 3 ? 38.527 -1.824 10.057 1.00 47.89 3 TYR B O 1
ATOM 910 N N . LEU B 1 4 ? 38.132 -2.049 12.263 1.00 46.28 4 LEU B N 1
ATOM 911 C CA . LEU B 1 4 ? 36.681 -2.003 12.145 1.00 38.60 4 LEU B CA 1
ATOM 912 C C . LEU B 1 4 ? 36.126 -0.685 12.673 1.00 39.77 4 LEU B C 1
ATOM 913 O O . LEU B 1 4 ? 36.508 -0.235 13.746 1.00 48.30 4 LEU B O 1
ATOM 918 N N . VAL B 1 5 ? 35.232 -0.058 11.918 1.00 39.19 5 VAL B N 1
ATOM 919 C CA . VAL B 1 5 ? 34.474 1.067 12.452 1.00 39.31 5 VAL B CA 1
ATOM 920 C C . VAL B 1 5 ? 33.033 0.625 12.648 1.00 33.60 5 VAL B C 1
ATOM 921 O O . VAL B 1 5 ? 32.562 -0.286 11.968 1.00 37.70 5 VAL B O 1
ATOM 925 N N . ALA B 1 6 ? 32.333 1.257 13.581 1.00 30.73 6 ALA B N 1
ATOM 926 C CA . ALA B 1 6 ? 30.985 0.818 13.906 1.00 29.10 6 ALA B CA 1
ATOM 927 C C . ALA B 1 6 ? 30.091 1.941 14.403 1.00 29.53 6 ALA B C 1
ATOM 928 O O . ALA B 1 6 ? 30.565 2.956 14.911 1.00 31.75 6 ALA B O 1
ATOM 930 N N . VAL B 1 7 ? 28.788 1.745 14.241 1.00 33.07 7 VAL B N 1
ATOM 931 C CA . VAL B 1 7 ? 27.799 2.661 14.785 1.00 38.18 7 VAL B CA 1
ATOM 932 C C . VAL B 1 7 ? 26.690 1.872 15.467 1.00 42.28 7 VAL B C 1
ATOM 933 O O . VAL B 1 7 ? 26.063 1.006 14.855 1.00 50.30 7 VAL B O 1
ATOM 937 N N . THR B 1 8 ? 26.464 2.165 16.742 1.00 31.72 8 THR B N 1
ATOM 938 C CA . THR B 1 8 ? 25.358 1.572 17.477 1.00 42.52 8 THR B CA 1
ATOM 939 C C . THR B 1 8 ? 24.283 2.632 17.683 1.00 51.96 8 THR B C 1
ATOM 940 O O . THR B 1 8 ? 24.586 3.760 18.071 1.00 57.16 8 THR B O 1
ATOM 944 N N . ALA B 1 9 ? 23.030 2.279 17.414 1.00 55.36 9 ALA B N 1
ATOM 945 C CA . ALA B 1 9 ? 21.955 3.263 17.471 1.00 56.58 9 ALA B CA 1
ATOM 946 C C . ALA B 1 9 ? 20.669 2.740 18.101 1.00 62.26 9 ALA B C 1
ATOM 947 O O . ALA B 1 9 ? 20.209 1.641 17.800 1.00 66.39 9 ALA B O 1
ATOM 949 N N . CYS B 1 10 ? 20.097 3.558 18.976 1.00 57.20 10 CYS B N 1
ATOM 950 C CA . CYS B 1 10 ? 18.822 3.282 19.617 1.00 66.67 10 CYS B CA 1
ATOM 951 C C . CYS B 1 10 ? 18.090 4.617 19.618 1.00 74.58 10 CYS B C 1
ATOM 952 O O . CYS B 1 10 ? 18.712 5.644 19.880 1.00 70.52 10 CYS B O 1
ATOM 955 N N . VAL B 1 11 ? 16.790 4.592 19.345 1.00 89.88 11 VAL B N 1
ATOM 956 C CA . VAL B 1 11 ? 15.983 5.807 19.334 1.00 89.04 11 VAL B CA 1
ATOM 957 C C . VAL B 1 11 ? 16.190 6.630 20.602 1.00 83.56 11 VAL B C 1
ATOM 958 O O . VAL B 1 11 ? 16.648 7.771 20.541 1.00 89.32 11 VAL B O 1
ATOM 962 N N . SER B 1 12 ? 15.833 6.060 21.749 1.00 83.03 12 SER B N 1
ATOM 963 C CA . SER B 1 12 ? 16.086 6.717 23.023 1.00 81.24 12 SER B CA 1
ATOM 964 C C . SER B 1 12 ? 17.587 6.925 23.111 1.00 86.51 12 SER B C 1
ATOM 965 O O . SER B 1 12 ? 18.076 8.054 23.148 1.00 88.64 12 SER B O 1
ATOM 968 N N . GLY B 1 13 ? 18.341 5.832 23.116 1.00 81.96 13 GLY B N 1
ATOM 969 C CA . GLY B 1 13 ? 19.782 5.900 22.941 1.00 81.09 13 GLY B CA 1
ATOM 970 C C . GLY B 1 13 ? 20.671 6.368 24.083 1.00 81.16 13 GLY B C 1
ATOM 971 O O . GLY B 1 13 ? 21.500 7.260 23.905 1.00 84.55 13 GLY B O 1
ATOM 972 N N . VAL B 1 14 ? 20.512 5.754 25.249 1.00 83.60 14 VAL B N 1
ATOM 973 C CA . VAL B 1 14 ? 21.465 5.885 26.347 1.00 88.47 14 VAL B CA 1
ATOM 974 C C . VAL B 1 14 ? 21.911 4.528 26.911 1.00 87.55 14 VAL B C 1
ATOM 975 O O . VAL B 1 14 ? 23.093 4.327 27.189 1.00 93.89 14 VAL B O 1
ATOM 979 N N . ALA B 1 15 ? 20.975 3.594 27.041 1.00 95.80 15 ALA B N 1
ATOM 980 C CA . ALA B 1 15 ? 21.272 2.300 27.654 1.00 87.27 15 ALA B CA 1
ATOM 981 C C . ALA B 1 15 ? 21.581 1.162 26.674 1.00 83.58 15 ALA B C 1
ATOM 982 O O . ALA B 1 15 ? 22.535 0.410 26.874 1.00 82.61 15 ALA B O 1
ATOM 984 N N . HIS B 1 16 ? 20.769 1.027 25.629 1.00 87.78 16 HIS B N 1
ATOM 985 C CA . HIS B 1 16 ? 20.850 -0.132 24.739 1.00 78.27 16 HIS B CA 1
ATOM 986 C C . HIS B 1 16 ? 22.021 0.128 23.810 1.00 67.49 16 HIS B C 1
ATOM 987 O O . HIS B 1 16 ? 22.533 -0.788 23.168 1.00 58.46 16 HIS B O 1
ATOM 994 N N . THR B 1 17 ? 22.439 1.382 23.733 1.00 80.22 17 THR B N 1
ATOM 995 C CA . THR B 1 17 ? 23.475 1.763 22.794 1.00 79.96 17 THR B CA 1
ATOM 996 C C . THR B 1 17 ? 24.865 1.509 23.373 1.00 72.17 17 THR B C 1
ATOM 997 O O . THR B 1 17 ? 25.766 1.053 22.668 1.00 68.04 17 THR B O 1
ATOM 1001 N N . TYR B 1 18 ? 25.028 1.779 24.664 1.00 64.13 18 TYR B N 1
ATOM 1002 C CA . TYR B 1 18 ? 26.332 1.649 25.305 1.00 54.99 18 TYR B CA 1
ATOM 1003 C C . TYR B 1 18 ? 26.772 0.202 25.540 1.00 46.30 18 TYR B C 1
ATOM 1004 O O . TYR B 1 18 ? 27.964 -0.099 25.481 1.00 52.50 18 TYR B O 1
ATOM 1021 N N . ALA B 1 20 ? 25.909 -2.351 23.648 1.00 43.09 20 ALA B N 1
ATOM 1022 C CA . ALA B 1 20 ? 26.240 -2.874 22.331 1.00 37.38 20 ALA B CA 1
ATOM 1023 C C . ALA B 1 20 ? 27.681 -2.510 21.996 1.00 38.42 20 ALA B C 1
ATOM 1024 O O . ALA B 1 20 ? 28.449 -3.345 21.518 1.00 48.08 20 ALA B O 1
ATOM 1026 N N . ALA B 1 21 ? 28.039 -1.258 22.265 1.00 31.19 21 ALA B N 1
ATOM 1027 C CA . ALA B 1 21 ? 29.372 -0.745 21.971 1.00 31.78 21 ALA B CA 1
ATOM 1028 C C . ALA B 1 21 ? 30.427 -1.444 22.813 1.00 44.09 21 ALA B C 1
ATOM 1029 O O . ALA B 1 21 ? 31.485 -1.826 22.314 1.00 49.90 21 ALA B O 1
ATOM 1031 N N . GLU B 1 22 ? 30.133 -1.603 24.098 1.00 47.81 22 GLU B N 1
ATOM 1032 C CA . GLU B 1 22 ? 31.064 -2.240 25.018 1.00 39.99 22 GLU B CA 1
ATOM 1033 C C . GLU B 1 22 ? 31.338 -3.692 24.651 1.00 29.59 22 GLU B C 1
ATOM 1034 O O . GLU B 1 22 ? 32.479 -4.151 24.719 1.00 35.38 22 GLU B O 1
ATOM 1040 N N . ARG B 1 23 ? 30.285 -4.413 24.275 1.00 30.82 23 ARG B N 1
ATOM 1041 C CA . ARG B 1 23 ? 30.422 -5.797 23.843 1.00 46.46 23 ARG B CA 1
ATOM 1042 C C . ARG B 1 23 ? 31.342 -5.882 22.637 1.00 45.79 23 ARG B C 1
ATOM 1043 O O . ARG B 1 23 ? 32.221 -6.738 22.572 1.00 50.35 23 ARG B O 1
ATOM 1051 N N . LEU B 1 24 ? 31.135 -4.979 21.686 1.00 42.76 24 LEU B N 1
ATOM 1052 C CA . LEU B 1 24 ? 31.925 -4.965 20.465 1.00 37.46 24 LEU B CA 1
ATOM 1053 C C . LEU B 1 24 ? 33.382 -4.625 20.752 1.00 41.09 24 LEU B C 1
ATOM 1054 O O . LEU B 1 24 ? 34.287 -5.116 20.078 1.00 48.34 24 LEU B O 1
ATOM 1059 N N . GLU B 1 25 ? 33.606 -3.788 21.759 1.00 42.59 25 GLU B N 1
ATOM 1060 C CA . GLU B 1 25 ? 34.963 -3.428 22.150 1.00 37.86 25 GLU B CA 1
ATOM 1061 C C . GLU B 1 25 ? 35.732 -4.637 22.676 1.00 36.83 25 GLU B C 1
ATOM 1062 O O . GLU B 1 25 ? 36.943 -4.741 22.480 1.00 45.17 25 GLU B O 1
ATOM 1068 N N . LYS B 1 26 ? 35.028 -5.558 23.331 1.00 31.28 26 LYS B N 1
ATOM 1069 C CA . LYS B 1 26 ? 35.676 -6.762 23.845 1.00 48.33 26 LYS B CA 1
ATOM 1070 C C . LYS B 1 26 ? 35.672 -7.885 22.811 1.00 45.27 26 LYS B C 1
ATOM 1071 O O . LYS B 1 26 ? 36.500 -8.786 22.865 1.00 55.83 26 LYS B O 1
ATOM 1077 N N . LEU B 1 27 ? 34.747 -7.829 21.862 1.00 44.43 27 LEU B N 1
ATOM 1078 C CA . LEU B 1 27 ? 34.810 -8.744 20.732 1.00 42.96 27 LEU B CA 1
ATOM 1079 C C . LEU B 1 27 ? 36.047 -8.430 19.898 1.00 39.84 27 LEU B C 1
ATOM 1080 O O . LEU B 1 27 ? 36.789 -9.329 19.503 1.00 51.37 27 LEU B O 1
ATOM 1085 N N . CYS B 1 28 ? 36.262 -7.142 19.643 1.00 42.06 28 CYS B N 1
ATOM 1086 C CA . CYS B 1 28 ? 37.407 -6.683 18.860 1.00 47.86 28 CYS B CA 1
ATOM 1087 C C . CYS B 1 28 ? 38.708 -6.899 19.615 1.00 55.43 28 CYS B C 1
ATOM 1088 O O . CYS B 1 28 ? 39.761 -7.112 19.008 1.00 55.38 28 CYS B O 1
ATOM 1091 N N . LEU B 1 29 ? 38.618 -6.800 20.940 1.00 69.41 29 LEU B N 1
ATOM 1092 C CA . LEU B 1 29 ? 39.662 -7.260 21.857 1.00 63.28 29 LEU B CA 1
ATOM 1093 C C . LEU B 1 29 ? 40.182 -8.640 21.503 1.00 65.28 29 LEU B C 1
ATOM 1094 O O . LEU B 1 29 ? 41.378 -8.841 21.285 1.00 64.49 29 LEU B O 1
ATOM 1099 N N . LEU B 1 30 ? 39.258 -9.594 21.489 1.00 58.35 30 LEU B N 1
ATOM 1100 C CA . LEU B 1 30 ? 39.589 -11.005 21.381 1.00 61.22 30 LEU B CA 1
ATOM 1101 C C . LEU B 1 30 ? 40.207 -11.326 20.032 1.00 64.89 30 LEU B C 1
ATOM 1102 O O . LEU B 1 30 ? 41.255 -11.964 19.958 1.00 70.86 30 LEU B O 1
ATOM 1107 N N . GLU B 1 31 ? 39.562 -10.863 18.967 1.00 65.63 31 GLU B N 1
ATOM 1108 C CA . GLU B 1 31 ? 40.028 -11.134 17.611 1.00 73.16 31 GLU B CA 1
ATOM 1109 C C . GLU B 1 31 ? 41.183 -10.223 17.204 1.00 70.81 31 GLU B C 1
ATOM 1110 O O . GLU B 1 31 ? 41.612 -10.237 16.050 1.00 68.56 31 GLU B O 1
ATOM 1116 N N . LYS B 1 32 ? 41.683 -9.445 18.162 1.00 63.70 32 LYS B N 1
ATOM 1117 C CA . LYS B 1 32 ? 42.749 -8.472 17.921 1.00 66.46 32 LYS B CA 1
ATOM 1118 C C . LYS B 1 32 ? 42.474 -7.584 16.710 1.00 74.20 32 LYS B C 1
ATOM 1119 O O . LYS B 1 32 ? 43.268 -7.525 15.771 1.00 80.30 32 LYS B O 1
ATOM 1125 N N . TRP B 1 33 ? 41.333 -6.904 16.744 1.00 67.76 33 TRP B N 1
ATOM 1126 C CA . TRP B 1 33 ? 40.955 -5.970 15.695 1.00 52.71 33 TRP B CA 1
ATOM 1127 C C . TRP B 1 33 ? 41.028 -4.540 16.211 1.00 45.00 33 TRP B C 1
ATOM 1128 O O . TRP B 1 33 ? 40.704 -4.274 17.368 1.00 51.70 33 TRP B O 1
ATOM 1139 N N . GLY B 1 34 ? 41.457 -3.622 15.353 1.00 51.06 34 GLY B N 1
ATOM 1140 C CA . GLY B 1 34 ? 41.391 -2.209 15.672 1.00 49.48 34 GLY B CA 1
ATOM 1141 C C . GLY B 1 34 ? 39.958 -1.751 15.493 1.00 47.27 34 GLY B C 1
ATOM 1142 O O . GLY B 1 34 ? 39.282 -2.189 14.563 1.00 47.50 34 GLY B O 1
ATOM 1143 N N . VAL B 1 35 ? 39.482 -0.879 16.377 1.00 48.32 35 VAL B N 1
ATOM 1144 C CA . VAL B 1 35 ? 38.079 -0.483 16.326 1.00 36.25 35 VAL B CA 1
ATOM 1145 C C . VAL B 1 35 ? 37.790 0.929 16.844 1.00 43.12 35 VAL B C 1
ATOM 1146 O O . VAL B 1 35 ? 38.333 1.360 17.862 1.00 67.07 35 VAL B O 1
ATOM 1150 N N . SER B 1 36 ? 36.940 1.644 16.112 1.00 38.76 36 SER B N 1
ATOM 1151 C CA . SER B 1 36 ? 36.437 2.944 16.533 1.00 41.33 36 SER B CA 1
ATOM 1152 C C . SER B 1 36 ? 34.914 2.904 16.480 1.00 40.17 36 SER B C 1
ATOM 1153 O O . SER B 1 36 ? 34.335 2.555 15.452 1.00 41.16 36 SER B O 1
ATOM 1156 N N . ILE B 1 37 ? 34.265 3.254 17.585 1.00 43.12 37 ILE B N 1
ATOM 1157 C CA . ILE B 1 37 ? 32.816 3.113 17.679 1.00 40.04 37 ILE B CA 1
ATOM 1158 C C . ILE B 1 37 ? 32.089 4.447 17.817 1.00 39.25 37 ILE B C 1
ATOM 1159 O O . ILE B 1 37 ? 32.376 5.233 18.719 1.00 43.75 37 ILE B O 1
ATOM 1164 N N . GLU B 1 38 ? 31.143 4.691 16.915 1.00 38.09 38 GLU B N 1
ATOM 1165 C CA . GLU B 1 38 ? 30.290 5.869 16.995 1.00 37.61 38 GLU B CA 1
ATOM 1166 C C . GLU B 1 38 ? 28.981 5.512 17.685 1.00 37.87 38 GLU B C 1
ATOM 1167 O O . GLU B 1 38 ? 28.399 4.459 17.428 1.00 40.64 38 GLU B O 1
ATOM 1173 N N . THR B 1 39 ? 28.526 6.395 18.565 1.00 46.14 39 THR B N 1
ATOM 1174 C CA . THR B 1 39 ? 27.285 6.186 19.296 1.00 47.86 39 THR B CA 1
ATOM 1175 C C . THR B 1 39 ? 26.238 7.216 18.888 1.00 39.11 39 THR B C 1
ATOM 1176 O O . THR B 1 39 ? 26.503 8.416 18.894 1.00 45.31 39 THR B O 1
ATOM 1180 N N . GLN B 1 40 ? 25.054 6.741 18.515 1.00 33.57 40 GLN B N 1
ATOM 1181 C CA . GLN B 1 40 ? 23.941 7.631 18.209 1.00 49.73 40 GLN B CA 1
ATOM 1182 C C . GLN B 1 40 ? 22.761 7.342 19.127 1.00 56.53 40 GLN B C 1
ATOM 1183 O O . GLN B 1 40 ? 22.183 6.256 19.089 1.00 59.33 40 GLN B O 1
ATOM 1189 N N . GLY B 1 41 ? 22.410 8.319 19.956 1.00 73.26 41 GLY B N 1
ATOM 1190 C CA . GLY B 1 41 ? 21.300 8.173 20.879 1.00 80.78 41 GLY B CA 1
ATOM 1191 C C . GLY B 1 41 ? 20.531 9.468 21.042 1.00 83.64 41 GLY B C 1
ATOM 1192 O O . GLY B 1 41 ? 20.771 10.434 20.318 1.00 83.68 41 GLY B O 1
ATOM 1193 N N . ALA B 1 42 ? 19.608 9.494 21.999 1.00 92.74 42 ALA B N 1
ATOM 1194 C CA . ALA B 1 42 ? 18.811 10.688 22.258 1.00 97.46 42 ALA B CA 1
ATOM 1195 C C . ALA B 1 42 ? 19.658 11.793 22.880 1.00 88.92 42 ALA B C 1
ATOM 1196 O O . ALA B 1 42 ? 19.228 12.942 22.967 1.00 92.93 42 ALA B O 1
ATOM 1198 N N . LEU B 1 43 ? 20.860 11.438 23.322 1.00 67.18 43 LEU B N 1
ATOM 1199 C CA . LEU B 1 43 ? 21.832 12.435 23.746 1.00 65.04 43 LEU B CA 1
ATOM 1200 C C . LEU B 1 43 ? 22.748 12.810 22.588 1.00 62.44 43 LEU B C 1
ATOM 1201 O O . LEU B 1 43 ? 23.709 13.553 22.757 1.00 61.40 43 LEU B O 1
ATOM 1206 N N . GLY B 1 44 ? 22.438 12.291 21.405 1.00 78.29 44 GLY B N 1
ATOM 1207 C CA . GLY B 1 44 ? 23.139 12.685 20.198 1.00 77.04 44 GLY B CA 1
ATOM 1208 C C . GLY B 1 44 ? 24.340 11.832 19.847 1.00 73.97 44 GLY B C 1
ATOM 1209 O O . GLY B 1 44 ? 24.657 10.858 20.533 1.00 69.45 44 GLY B O 1
ATOM 1210 N N . THR B 1 45 ? 25.015 12.214 18.767 1.00 71.39 45 THR B N 1
ATOM 1211 C CA . THR B 1 45 ? 26.157 11.465 18.261 1.00 64.11 45 THR B CA 1
ATOM 1212 C C . THR B 1 45 ? 27.406 11.693 19.105 1.00 69.14 45 THR B C 1
ATOM 1213 O O . THR B 1 45 ? 27.802 12.831 19.355 1.00 76.63 45 THR B O 1
ATOM 1217 N N . GLU B 1 46 ? 28.020 10.598 19.543 1.00 63.66 46 GLU B N 1
ATOM 1218 C CA . GLU B 1 46 ? 29.246 10.666 20.327 1.00 63.70 46 GLU B CA 1
ATOM 1219 C C . GLU B 1 46 ? 30.328 9.810 19.682 1.00 58.17 46 GLU B C 1
ATOM 1220 O O . GLU B 1 46 ? 30.029 8.778 19.079 1.00 42.42 46 GLU B O 1
ATOM 1226 N N . ASN B 1 47 ? 31.579 10.243 19.822 1.00 68.64 47 ASN B N 1
ATOM 1227 C CA . ASN B 1 47 ? 32.711 9.615 19.144 1.00 70.80 47 ASN B CA 1
ATOM 1228 C C . ASN B 1 47 ? 32.455 9.474 17.649 1.00 59.47 47 ASN B C 1
ATOM 1229 O O . ASN B 1 47 ? 32.777 8.444 17.056 1.00 55.75 47 ASN B O 1
ATOM 1234 N N . ARG B 1 48 ? 31.864 10.510 17.057 1.00 63.61 48 ARG B N 1
ATOM 1235 C CA . ARG B 1 48 ? 31.487 10.498 15.647 1.00 59.38 48 ARG B CA 1
ATOM 1236 C C . ARG B 1 48 ? 32.663 10.099 14.765 1.00 59.75 48 ARG B C 1
ATOM 1237 O O . ARG B 1 48 ? 33.720 10.730 14.802 1.00 61.39 48 ARG B O 1
ATOM 1245 N N . LEU B 1 49 ? 32.476 9.030 13.997 1.00 61.83 49 LEU B N 1
ATOM 1246 C CA . LEU B 1 49 ? 33.512 8.521 13.112 1.00 61.72 49 LEU B CA 1
ATOM 1247 C C . LEU B 1 49 ? 33.887 9.593 12.110 1.00 61.26 49 LEU B C 1
ATOM 1248 O O . LEU B 1 49 ? 33.050 10.035 11.325 1.00 70.02 49 LEU B O 1
ATOM 1253 N N . ALA B 1 50 ? 35.139 10.030 12.140 1.00 66.61 50 ALA B N 1
ATOM 1254 C CA . ALA B 1 50 ? 35.598 10.951 11.118 1.00 86.60 50 ALA B CA 1
ATOM 1255 C C . ALA B 1 50 ? 35.757 10.119 9.870 1.00 83.55 50 ALA B C 1
ATOM 1256 O O . ALA B 1 50 ? 35.947 8.907 9.949 1.00 81.87 50 ALA B O 1
ATOM 1258 N N . ASP B 1 51 ? 35.669 10.771 8.718 1.00 78.68 51 ASP B N 1
ATOM 1259 C CA . ASP B 1 51 ? 35.711 10.072 7.440 1.00 73.84 51 ASP B CA 1
ATOM 1260 C C . ASP B 1 51 ? 37.115 9.596 7.087 1.00 72.13 51 ASP B C 1
ATOM 1261 O O . ASP B 1 51 ? 37.307 8.876 6.108 1.00 70.34 51 ASP B O 1
ATOM 1266 N N . GLU B 1 52 ? 38.092 9.985 7.900 1.00 76.35 52 GLU B N 1
ATOM 1267 C CA . GLU B 1 52 ? 39.419 9.396 7.809 1.00 85.38 52 GLU B CA 1
ATOM 1268 C C . GLU B 1 52 ? 39.367 7.945 8.287 1.00 86.16 52 GLU B C 1
ATOM 1269 O O . GLU B 1 52 ? 39.886 7.052 7.628 1.00 84.24 52 GLU B O 1
ATOM 1275 N N . ASP B 1 53 ? 38.748 7.721 9.443 1.00 84.24 53 ASP B N 1
ATOM 1276 C CA . ASP B 1 53 ? 38.591 6.386 10.018 1.00 79.83 53 ASP B CA 1
ATOM 1277 C C . ASP B 1 53 ? 37.898 5.458 9.044 1.00 69.24 53 ASP B C 1
ATOM 1278 O O . ASP B 1 53 ? 38.295 4.305 8.860 1.00 58.00 53 ASP B O 1
ATOM 1283 N N . ILE B 1 54 ? 36.817 5.971 8.472 1.00 64.78 54 ILE B N 1
ATOM 1284 C CA . ILE B 1 54 ? 35.909 5.176 7.666 1.00 61.51 54 ILE B CA 1
ATOM 1285 C C . ILE B 1 54 ? 36.579 4.717 6.382 1.00 64.18 54 ILE B C 1
ATOM 1286 O O . ILE B 1 54 ? 36.310 3.622 5.891 1.00 65.88 54 ILE B O 1
ATOM 1291 N N . ARG B 1 55 ? 37.464 5.546 5.844 1.00 63.53 55 ARG B N 1
ATOM 1292 C CA . ARG B 1 55 ? 38.145 5.195 4.611 1.00 69.28 55 ARG B CA 1
ATOM 1293 C C . ARG B 1 55 ? 39.346 4.303 4.907 1.00 64.85 55 ARG B C 1
ATOM 1294 O O . ARG B 1 55 ? 39.762 3.503 4.070 1.00 62.92 55 ARG B O 1
ATOM 1302 N N . ARG B 1 56 ? 39.898 4.439 6.109 1.00 65.57 56 ARG B N 1
ATOM 1303 C CA . ARG B 1 56 ? 41.047 3.640 6.518 1.00 65.54 56 ARG B CA 1
ATOM 1304 C C . ARG B 1 56 ? 40.601 2.229 6.903 1.00 72.26 56 ARG B C 1
ATOM 1305 O O . ARG B 1 56 ? 41.419 1.315 7.015 1.00 80.57 56 ARG B O 1
ATOM 1313 N N . ALA B 1 57 ? 39.296 2.056 7.088 1.00 66.14 57 ALA B N 1
ATOM 1314 C CA . ALA B 1 57 ? 38.748 0.811 7.626 1.00 56.93 57 ALA B CA 1
ATOM 1315 C C . ALA B 1 57 ? 38.521 -0.281 6.581 1.00 57.73 57 ALA B C 1
ATOM 1316 O O . ALA B 1 57 ? 38.225 0.001 5.419 1.00 60.62 57 ALA B O 1
ATOM 1318 N N . ASP B 1 58 ? 38.650 -1.531 7.017 1.00 48.62 58 ASP B N 1
ATOM 1319 C CA . ASP B 1 58 ? 38.483 -2.685 6.140 1.00 46.25 58 ASP B CA 1
ATOM 1320 C C . ASP B 1 58 ? 37.022 -3.112 6.034 1.00 44.06 58 ASP B C 1
ATOM 1321 O O . ASP B 1 58 ? 36.602 -3.670 5.020 1.00 50.97 58 ASP B O 1
ATOM 1326 N N . VAL B 1 59 ? 36.254 -2.849 7.087 1.00 41.94 59 VAL B N 1
ATOM 1327 C CA . VAL B 1 59 ? 34.845 -3.224 7.131 1.00 25.62 59 VAL B CA 1
ATOM 1328 C C . VAL B 1 59 ? 34.126 -2.434 8.224 1.00 36.95 59 VAL B C 1
ATOM 1329 O O . VAL B 1 59 ? 34.714 -2.114 9.257 1.00 47.66 59 VAL B O 1
ATOM 1333 N N . ALA B 1 60 ? 32.863 -2.097 7.982 1.00 31.89 60 ALA B N 1
ATOM 1334 C CA . ALA B 1 60 ? 32.064 -1.381 8.969 1.00 33.81 60 ALA B CA 1
ATOM 1335 C C . ALA B 1 60 ? 30.998 -2.294 9.567 1.00 32.56 60 ALA B C 1
ATOM 1336 O O . ALA B 1 60 ? 30.572 -3.259 8.936 1.00 33.43 60 ALA B O 1
ATOM 1338 N N . LEU B 1 61 ? 30.577 -1.994 10.790 1.00 35.01 61 LEU B N 1
ATOM 1339 C CA . LEU B 1 61 ? 29.524 -2.764 11.443 1.00 29.25 61 LEU B CA 1
ATO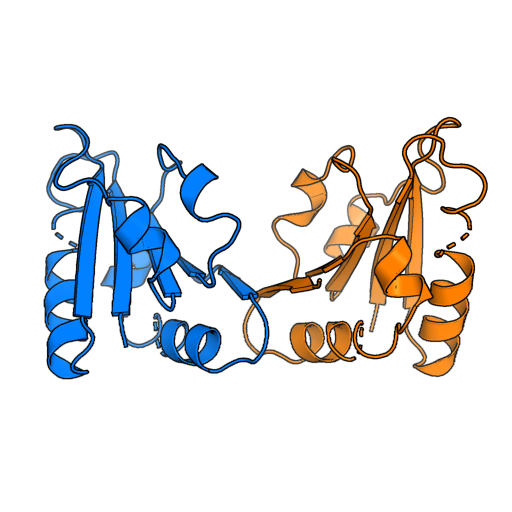M 1340 C C . LEU B 1 61 ? 28.418 -1.837 11.935 1.00 34.90 61 LEU B C 1
ATOM 1341 O O . LEU B 1 61 ? 28.631 -1.018 12.827 1.00 43.44 61 LEU B O 1
ATOM 1346 N N . LEU B 1 62 ? 27.235 -1.969 11.345 1.00 35.71 62 LEU B N 1
ATOM 1347 C CA . LEU B 1 62 ? 26.125 -1.084 11.668 1.00 30.11 62 LEU B CA 1
ATOM 1348 C C . LEU B 1 62 ? 25.084 -1.783 12.537 1.00 42.83 62 LEU B C 1
ATOM 1349 O O . LEU B 1 62 ? 24.205 -2.479 12.033 1.00 46.15 62 LEU B O 1
ATOM 1354 N N . ILE B 1 63 ? 25.197 -1.595 13.847 1.00 48.90 63 ILE B N 1
ATOM 1355 C CA . ILE B 1 63 ? 24.246 -2.165 14.790 1.00 46.79 63 ILE B CA 1
ATOM 1356 C C . ILE B 1 63 ? 23.168 -1.136 15.096 1.00 46.91 63 ILE B C 1
ATOM 1357 O O . ILE B 1 63 ? 23.402 -0.201 15.856 1.00 50.62 63 ILE B O 1
ATOM 1362 N N . THR B 1 64 ? 21.985 -1.299 14.515 1.00 56.60 64 THR B N 1
ATOM 1363 C CA . THR B 1 64 ? 20.964 -0.269 14.662 1.00 68.31 64 THR B CA 1
ATOM 1364 C C . THR B 1 64 ? 19.531 -0.724 14.413 1.00 74.51 64 THR B C 1
ATOM 1365 O O . THR B 1 64 ? 19.276 -1.657 13.653 1.00 83.75 64 THR B O 1
ATOM 1369 N N . ASP B 1 65 ? 18.601 -0.043 15.070 1.00 71.98 65 ASP B N 1
ATOM 1370 C CA . ASP B 1 65 ? 17.184 -0.187 14.787 1.00 80.70 65 ASP B CA 1
ATOM 1371 C C . ASP B 1 65 ? 16.738 1.112 14.156 1.00 80.58 65 ASP B C 1
ATOM 1372 O O . ASP B 1 65 ? 15.565 1.480 14.229 1.00 86.70 65 ASP B O 1
ATOM 1377 N N . ILE B 1 66 ? 17.675 1.867 13.600 1.00 77.15 66 ILE B N 1
ATOM 1378 C CA . ILE B 1 66 ? 17.341 3.224 13.194 1.00 82.35 66 ILE B CA 1
ATOM 1379 C C . ILE B 1 66 ? 17.982 3.702 11.901 1.00 82.14 66 ILE B C 1
ATOM 1380 O O . ILE B 1 66 ? 18.946 3.123 11.402 1.00 75.35 66 ILE B O 1
ATOM 1385 N N . GLU B 1 67 ? 17.417 4.783 11.377 1.00 97.23 67 GLU B N 1
ATOM 1386 C CA . GLU B 1 67 ? 17.925 5.449 1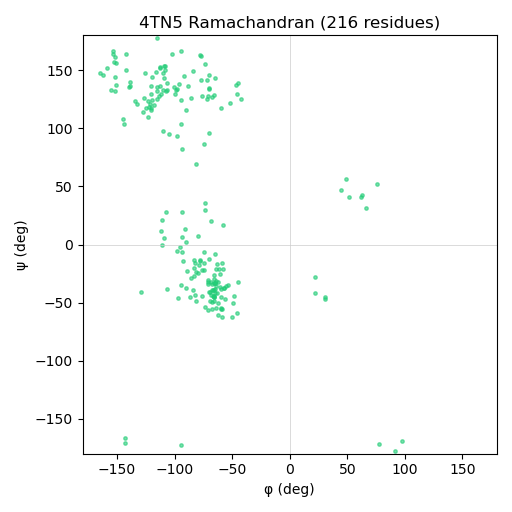0.185 1.00 102.90 67 GLU B CA 1
ATOM 1387 C C . GLU B 1 67 ? 19.207 6.246 10.467 1.00 94.89 67 GLU B C 1
ATOM 1388 O O . GLU B 1 67 ? 19.156 7.441 10.759 1.00 103.28 67 GLU B O 1
ATOM 1394 N N . LEU B 1 68 ? 20.348 5.565 10.387 1.00 79.06 68 LEU B N 1
ATOM 1395 C CA . LEU B 1 68 ? 21.644 6.102 10.784 1.00 62.70 68 LEU B CA 1
ATOM 1396 C C . LEU B 1 68 ? 21.792 7.505 10.214 1.00 62.34 68 LEU B C 1
ATOM 1397 O O . LEU B 1 68 ? 21.549 7.739 9.027 1.00 63.58 68 LEU B O 1
ATOM 1402 N N . ALA B 1 69 ? 22.154 8.442 11.083 1.00 64.97 69 ALA B N 1
ATOM 1403 C CA . ALA B 1 69 ? 22.503 9.774 10.638 1.00 60.62 69 ALA B CA 1
ATOM 1404 C C . ALA B 1 69 ? 23.767 9.610 9.824 1.00 63.52 69 ALA B C 1
ATOM 1405 O O . ALA B 1 69 ? 24.714 8.975 10.279 1.00 64.93 69 ALA B O 1
ATOM 1407 N N . GLY B 1 70 ? 23.769 10.155 8.613 1.00 67.69 70 GLY B N 1
ATOM 1408 C CA . GLY B 1 70 ? 24.907 10.030 7.726 1.00 63.37 70 GLY B CA 1
ATOM 1409 C C . GLY B 1 70 ? 25.185 8.585 7.367 1.00 59.24 70 GLY B C 1
ATOM 1410 O O . GLY B 1 70 ? 26.339 8.161 7.324 1.00 53.84 70 GLY B O 1
ATOM 1411 N N . ALA B 1 71 ? 24.122 7.826 7.112 1.00 63.52 71 ALA B N 1
ATOM 1412 C CA . ALA B 1 71 ? 24.256 6.438 6.688 1.00 58.67 71 ALA B CA 1
ATOM 1413 C C . ALA B 1 71 ? 25.006 6.362 5.363 1.00 65.34 71 ALA B C 1
ATOM 1414 O O . ALA B 1 71 ? 25.577 5.328 5.019 1.00 70.56 71 ALA B O 1
ATOM 1416 N N . GLU B 1 72 ? 25.008 7.469 4.630 1.00 73.52 72 GLU B N 1
ATOM 1417 C CA . GLU B 1 72 ? 25.609 7.507 3.304 1.00 78.98 72 GLU B CA 1
ATOM 1418 C C . GLU B 1 72 ? 27.133 7.520 3.352 1.00 75.74 72 GLU B C 1
ATOM 1419 O O . GLU B 1 72 ? 27.792 7.239 2.352 1.00 79.68 72 GLU B O 1
ATOM 1425 N N . ARG B 1 73 ? 27.690 7.826 4.522 1.00 67.20 73 ARG B N 1
ATOM 1426 C CA . ARG B 1 73 ? 29.133 7.759 4.728 1.00 56.61 73 ARG B CA 1
ATOM 1427 C C . ARG B 1 73 ? 29.670 6.355 4.451 1.00 48.22 73 ARG B C 1
ATOM 1428 O O . ARG B 1 73 ? 30.858 6.179 4.188 1.00 56.12 73 ARG B O 1
ATOM 1436 N N . PHE B 1 74 ? 28.786 5.362 4.502 1.00 41.25 74 PHE B N 1
ATOM 1437 C CA . PHE B 1 74 ? 29.201 3.962 4.471 1.00 48.50 74 PHE B CA 1
ATOM 1438 C C . PHE B 1 74 ? 28.884 3.204 3.181 1.00 48.76 74 PHE B C 1
ATOM 1439 O O . PHE B 1 74 ? 29.105 1.996 3.114 1.00 50.79 74 PHE B O 1
ATOM 1447 N N . GLU B 1 75 ? 28.371 3.889 2.164 1.00 68.44 75 GLU B N 1
ATOM 1448 C CA . GLU B 1 75 ? 27.986 3.199 0.929 1.00 70.33 75 GLU B CA 1
ATOM 1449 C C . GLU B 1 75 ? 29.164 2.600 0.159 1.00 58.46 75 GLU B C 1
ATOM 1450 O O . GLU B 1 75 ? 29.013 1.587 -0.524 1.00 59.75 75 GLU B O 1
ATOM 1456 N N . HIS B 1 76 ? 30.336 3.215 0.279 1.00 51.70 76 HIS B N 1
ATOM 1457 C CA . HIS B 1 76 ? 31.525 2.715 -0.404 1.00 49.83 76 HIS B CA 1
ATOM 1458 C C . HIS B 1 76 ? 32.346 1.727 0.421 1.00 52.48 76 HIS B C 1
ATOM 1459 O O . HIS B 1 76 ? 33.485 1.408 0.076 1.00 57.30 76 HIS B O 1
ATOM 1466 N N . CYS B 1 77 ? 31.752 1.240 1.506 1.00 45.97 77 CYS B N 1
ATOM 1467 C CA . CYS B 1 77 ? 32.417 0.292 2.390 1.00 43.51 77 CYS B CA 1
ATOM 1468 C C . CYS B 1 77 ? 31.818 -1.109 2.409 1.00 34.53 77 CYS B C 1
ATOM 1469 O O . CYS B 1 77 ? 30.627 -1.292 2.157 1.00 45.27 77 CYS B O 1
ATOM 1472 N N . ARG B 1 78 ? 32.658 -2.099 2.694 1.00 27.75 78 ARG B N 1
ATOM 1473 C CA . ARG B 1 78 ? 32.177 -3.426 3.036 1.00 33.57 78 ARG B CA 1
ATOM 1474 C C . ARG B 1 78 ? 31.562 -3.302 4.417 1.00 39.84 78 ARG B C 1
ATOM 1475 O O . ARG B 1 78 ? 32.207 -2.783 5.326 1.00 41.21 78 ARG B O 1
ATOM 1483 N N . TYR B 1 79 ? 30.328 -3.758 4.596 1.00 35.55 79 TYR B N 1
ATOM 1484 C CA . TYR B 1 79 ? 29.742 -3.691 5.930 1.00 35.22 79 TYR B CA 1
ATOM 1485 C C . TYR B 1 79 ? 28.690 -4.741 6.272 1.00 40.69 79 TYR B C 1
ATOM 1486 O O . TYR B 1 79 ? 28.114 -5.388 5.397 1.00 36.75 79 TYR B O 1
ATOM 1495 N N . VAL B 1 80 ? 28.466 -4.896 7.572 1.00 32.95 80 VAL B N 1
ATOM 1496 C CA . VAL B 1 80 ? 27.418 -5.752 8.097 1.00 33.30 80 VAL B CA 1
ATOM 1497 C C . VAL B 1 80 ? 26.455 -4.897 8.906 1.00 35.91 80 VAL B C 1
ATOM 1498 O O . VAL B 1 80 ? 26.867 -4.194 9.828 1.00 43.83 80 VAL B O 1
ATOM 1502 N N . GLN B 1 81 ? 25.176 -4.942 8.553 1.00 44.24 81 GLN B N 1
ATOM 1503 C CA . GLN B 1 81 ? 24.164 -4.231 9.321 1.00 49.48 81 GLN B CA 1
ATOM 1504 C C . GLN B 1 81 ? 23.227 -5.208 10.019 1.00 54.02 81 GLN B C 1
ATOM 1505 O O . GLN B 1 81 ? 22.801 -6.203 9.432 1.00 62.75 81 GLN B O 1
ATOM 1511 N N . CYS B 1 82 ? 22.923 -4.922 11.280 1.00 46.56 82 CYS B N 1
ATOM 1512 C CA . CYS B 1 82 ? 21.985 -5.730 12.046 1.00 54.24 82 CYS B CA 1
ATOM 1513 C C . CYS B 1 82 ? 21.332 -4.878 13.126 1.00 44.44 82 CYS B C 1
ATOM 1514 O O . CYS B 1 82 ? 21.789 -3.773 13.417 1.00 47.80 82 CYS B O 1
ATOM 1517 N N . SER B 1 83 ? 20.260 -5.393 13.716 1.00 40.62 83 SER B N 1
ATOM 1518 C CA . SER B 1 83 ? 19.538 -4.663 14.749 1.00 48.92 83 SER B CA 1
ATOM 1519 C C . SER B 1 83 ? 20.268 -4.731 16.088 1.00 50.48 83 SER B C 1
ATOM 1520 O O . SER B 1 83 ? 21.152 -5.568 16.276 1.00 52.29 83 SER B O 1
ATOM 1523 N N . ILE B 1 84 ? 19.904 -3.837 17.005 1.00 54.51 84 ILE B N 1
ATOM 1524 C CA . ILE B 1 84 ? 20.484 -3.822 18.346 1.00 60.07 84 ILE B CA 1
ATOM 1525 C C . ILE B 1 84 ? 20.236 -5.118 19.093 1.00 57.96 84 ILE B C 1
ATOM 1526 O O . ILE B 1 84 ? 21.169 -5.775 19.553 1.00 68.54 84 ILE B O 1
ATOM 1531 N N . TYR B 1 85 ? 18.968 -5.504 19.181 1.00 61.21 85 TYR B N 1
ATOM 1532 C CA . TYR B 1 85 ? 18.581 -6.719 19.889 1.00 76.67 85 TYR B CA 1
ATOM 1533 C C . TYR B 1 85 ? 19.124 -7.999 19.250 1.00 74.06 85 TYR B C 1
ATOM 1534 O O . TYR B 1 85 ? 18.998 -9.079 19.827 1.00 86.72 85 TYR B O 1
ATOM 1543 N N . ALA B 1 86 ? 19.723 -7.888 18.067 1.00 60.20 86 ALA B N 1
ATOM 1544 C CA . ALA B 1 86 ? 20.245 -9.072 17.390 1.00 52.40 86 ALA B CA 1
ATOM 1545 C C . ALA B 1 86 ? 21.715 -9.325 17.674 1.00 49.80 86 ALA B C 1
ATOM 1546 O O . ALA B 1 86 ? 22.165 -10.467 17.765 1.00 47.98 86 ALA B O 1
ATOM 1548 N N . PHE B 1 87 ? 22.452 -8.233 17.814 1.00 51.17 87 PHE B N 1
ATOM 1549 C CA . PHE B 1 87 ? 23.869 -8.267 18.126 1.00 54.86 87 PHE B CA 1
ATOM 1550 C C . PHE B 1 87 ? 24.033 -8.742 19.562 1.00 65.47 87 PHE B C 1
ATOM 1551 O O . PHE B 1 87 ? 24.921 -9.534 19.871 1.00 64.50 87 PHE B O 1
ATOM 1559 N N . LEU B 1 88 ? 23.154 -8.258 20.435 1.00 63.40 88 LEU B N 1
ATOM 1560 C CA . LEU B 1 88 ? 23.182 -8.639 21.841 1.00 63.41 88 LEU B CA 1
ATOM 1561 C C . LEU B 1 88 ? 22.815 -10.104 22.067 1.00 74.26 88 LEU B C 1
ATOM 1562 O O . LEU B 1 88 ? 23.410 -10.763 22.918 1.00 83.42 88 LEU B O 1
ATOM 1567 N N . ARG B 1 89 ? 21.837 -10.609 21.312 1.00 72.76 89 ARG B N 1
ATOM 1568 C CA . ARG B 1 89 ? 21.440 -12.017 21.421 1.00 83.18 89 ARG B CA 1
ATOM 1569 C C . ARG B 1 89 ? 22.495 -13.052 21.066 1.00 90.20 89 ARG B C 1
ATOM 1570 O O . ARG B 1 89 ? 22.879 -13.868 21.899 1.00 99.12 89 ARG B O 1
ATOM 1578 N N . GLU B 1 90 ? 22.968 -13.028 19.829 1.00 93.65 90 GLU B N 1
ATOM 1579 C CA . GLU B 1 90 ? 23.982 -13.990 19.441 1.00 101.13 90 GLU B CA 1
ATOM 1580 C C . GLU B 1 90 ? 24.849 -13.173 18.484 1.00 99.13 90 GLU B C 1
ATOM 1581 O O . GLU B 1 90 ? 24.429 -12.853 17.372 1.00 100.01 90 GLU B O 1
ATOM 1587 N N . PRO B 1 91 ? 26.060 -12.811 18.937 1.00 94.79 91 PRO B N 1
ATOM 1588 C CA . PRO B 1 91 ? 26.917 -11.872 18.211 1.00 85.86 91 PRO B CA 1
ATOM 1589 C C . PRO B 1 91 ? 27.964 -12.596 17.368 1.00 79.00 91 PRO B C 1
ATOM 1590 O O . PRO B 1 91 ? 28.699 -11.934 16.640 1.00 79.63 91 PRO B O 1
ATOM 1594 N N . GLN B 1 92 ? 28.068 -13.917 17.452 1.00 62.73 92 GLN B N 1
ATOM 1595 C CA . GLN B 1 92 ? 29.163 -14.550 16.721 1.00 65.49 92 GLN B CA 1
ATOM 1596 C C . GLN B 1 92 ? 28.687 -15.009 15.341 1.00 70.94 92 GLN B C 1
ATOM 1597 O O . GLN B 1 92 ? 29.482 -15.430 14.516 1.00 76.76 92 GLN B O 1
ATOM 1603 N N . ARG B 1 93 ? 27.386 -14.900 15.084 1.00 75.91 93 ARG B N 1
ATOM 1604 C CA . ARG B 1 93 ? 26.928 -14.769 13.707 1.00 81.77 93 ARG B CA 1
ATOM 1605 C C . ARG B 1 93 ? 27.589 -13.519 13.186 1.00 80.83 93 ARG B C 1
ATOM 1606 O O . ARG B 1 93 ? 28.292 -13.535 12.178 1.00 90.74 93 ARG B O 1
ATOM 1614 N N . VAL B 1 94 ? 27.361 -12.436 13.921 1.00 58.00 94 VAL B N 1
ATOM 1615 C CA . VAL B 1 94 ? 27.779 -11.108 13.515 1.00 51.32 94 VAL B CA 1
ATOM 1616 C C . VAL B 1 94 ? 29.282 -11.010 13.287 1.00 57.59 94 VAL B C 1
ATOM 1617 O O . VAL B 1 94 ? 29.715 -10.629 12.202 1.00 61.60 94 VAL B O 1
ATOM 1629 N N . SER B 1 96 ? 31.365 -13.364 12.861 1.00 57.14 96 SER B N 1
ATOM 1630 C CA . SER B 1 96 ? 31.689 -14.265 11.757 1.00 74.29 96 SER B CA 1
ATOM 1631 C C . SER B 1 96 ? 31.228 -13.673 10.431 1.00 78.96 96 SER B C 1
ATOM 1632 O O . SER B 1 96 ? 31.940 -13.751 9.431 1.00 84.08 96 SER B O 1
ATOM 1635 N N . ALA B 1 97 ? 30.034 -13.084 10.430 1.00 64.05 97 ALA B N 1
ATOM 1636 C CA . ALA B 1 97 ? 29.514 -12.408 9.247 1.00 54.82 97 ALA B CA 1
ATOM 1637 C C . ALA B 1 97 ? 30.447 -11.273 8.856 1.00 59.42 97 ALA B C 1
ATOM 1638 O O . ALA B 1 97 ? 30.649 -10.997 7.674 1.00 65.80 97 ALA B O 1
ATOM 1640 N N . VAL B 1 98 ? 31.014 -10.618 9.864 1.00 48.83 98 VAL B N 1
ATOM 1641 C CA . VAL B 1 98 ? 31.999 -9.572 9.635 1.00 42.83 98 VAL B CA 1
ATOM 1642 C C . VAL B 1 98 ? 33.256 -10.159 9.002 1.00 43.06 98 VAL B C 1
ATOM 1643 O O . VAL B 1 98 ? 33.820 -9.574 8.079 1.00 48.54 98 VAL B O 1
ATOM 1647 N N . ARG B 1 99 ? 33.680 -11.325 9.479 1.00 53.54 99 ARG B N 1
ATOM 1648 C CA . ARG B 1 99 ? 34.889 -11.944 8.944 1.00 62.46 99 ARG B CA 1
ATOM 1649 C C . ARG B 1 99 ? 34.675 -12.548 7.558 1.00 67.89 99 ARG B C 1
ATOM 1650 O O . ARG B 1 99 ? 35.632 -12.749 6.812 1.00 81.72 99 ARG B O 1
ATOM 1658 N N . LYS B 1 100 ? 33.424 -12.839 7.216 1.00 61.95 100 LYS B N 1
ATOM 1659 C CA . LYS B 1 100 ? 33.101 -13.270 5.859 1.00 59.35 100 LYS B CA 1
ATOM 1660 C C . LYS B 1 100 ? 33.229 -12.092 4.900 1.00 58.22 100 LYS B C 1
ATOM 1661 O O . LYS B 1 100 ? 33.986 -12.150 3.931 1.00 72.84 100 LYS B O 1
ATOM 1667 N N . VAL B 1 101 ? 32.492 -11.023 5.189 1.00 50.12 101 VAL B N 1
ATOM 1668 C CA . VAL B 1 101 ? 32.554 -9.786 4.414 1.00 50.32 101 VAL B CA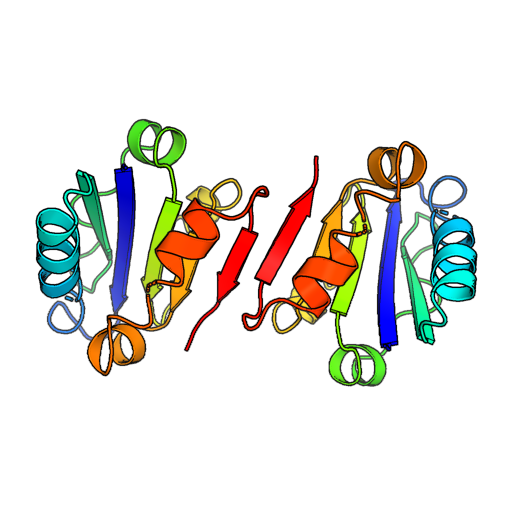 1
ATOM 1669 C C . VAL B 1 101 ? 33.990 -9.264 4.341 1.00 50.60 101 VAL B C 1
ATOM 1670 O O . VAL B 1 101 ? 34.419 -8.724 3.321 1.00 53.30 101 VAL B O 1
ATOM 1674 N N . LEU B 1 102 ? 34.730 -9.449 5.429 1.00 51.81 102 LEU B N 1
ATOM 1675 C CA . LEU B 1 102 ? 36.138 -9.075 5.485 1.00 57.50 102 LEU B CA 1
ATOM 1676 C C . LEU B 1 102 ? 36.965 -9.923 4.521 1.00 66.60 102 LEU B C 1
ATOM 1677 O O . LEU B 1 102 ? 37.883 -9.423 3.870 1.00 67.07 102 LEU B O 1
ATOM 1682 N N . SER B 1 103 ? 36.62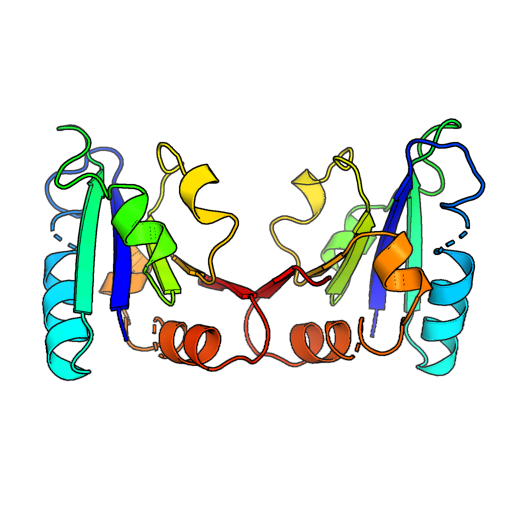9 -11.207 4.434 1.00 78.59 103 SER B N 1
ATOM 1683 C CA . SER B 1 103 ? 37.367 -12.147 3.592 1.00 85.34 103 SER B CA 1
ATOM 1684 C C . SER B 1 103 ? 36.939 -12.090 2.132 1.00 97.42 103 SER B C 1
ATOM 1685 O O . SER B 1 103 ? 37.782 -12.112 1.234 1.00 101.00 103 SER B O 1
ATOM 1688 N N . ALA B 1 104 ? 35.626 -12.022 1.916 1.00 82.78 104 ALA B N 1
ATOM 1689 C CA . ALA B 1 104 ? 35.023 -12.050 0.584 1.00 82.20 104 ALA B CA 1
ATOM 1690 C C . ALA B 1 104 ? 35.767 -11.193 -0.432 1.00 87.85 104 ALA B C 1
ATOM 1691 O O . ALA B 1 104 ? 35.964 -9.998 -0.214 1.00 79.40 104 ALA B O 1
ATOM 1693 N N . PRO B 1 105 ? 36.156 -11.794 -1.551 1.00 94.04 105 PRO B N 1
ATOM 1694 C CA . PRO B 1 105 ? 36.865 -11.063 -2.609 1.00 93.76 105 PRO B CA 1
ATOM 1695 C C . PRO B 1 105 ? 36.052 -9.887 -3.154 1.00 90.45 105 PRO B C 1
ATOM 1696 O O . PRO B 1 105 ? 36.608 -9.012 -3.818 1.00 94.07 105 PRO B O 1
ATOM 1700 N N . GLN B 1 106 ? 34.753 -9.875 -2.874 1.00 92.65 106 GLN B N 1
ATOM 1701 C CA . GLN B 1 106 ? 33.863 -8.817 -3.346 1.00 99.96 106 GLN B CA 1
ATOM 1702 C C . GLN B 1 106 ? 33.542 -7.816 -2.239 1.00 89.01 106 GLN B C 1
ATOM 1703 O O . GLN B 1 106 ? 33.742 -8.098 -1.059 1.00 89.31 106 GLN B O 1
ATOM 1709 N N . GLN B 1 107 ? 33.028 -6.654 -2.630 1.00 85.14 107 GLN B N 1
ATOM 1710 C CA . GLN B 1 107 ? 32.633 -5.621 -1.677 1.00 77.76 107 GLN B CA 1
ATOM 1711 C C . GLN B 1 107 ? 31.151 -5.746 -1.337 1.00 66.28 107 GLN B C 1
ATOM 1712 O O . GLN B 1 107 ? 30.311 -5.046 -1.903 1.00 66.53 107 GLN B O 1
ATOM 1718 N N . THR B 1 108 ? 30.836 -6.639 -0.406 1.00 69.64 108 THR B N 1
ATOM 1719 C CA . THR B 1 108 ? 29.448 -6.929 -0.071 1.00 70.86 108 THR B CA 1
ATOM 1720 C C . THR B 1 108 ? 28.885 -6.091 1.074 1.00 66.61 108 THR B C 1
ATOM 1721 O O . THR B 1 108 ? 29.596 -5.740 2.015 1.00 77.11 108 THR B O 1
ATOM 1725 N N . HIS B 1 109 ? 27.600 -5.768 0.968 1.00 52.75 109 HIS B N 1
ATOM 1726 C CA . HIS B 1 109 ? 26.824 -5.293 2.103 1.00 43.35 109 HIS B CA 1
ATOM 1727 C C . HIS B 1 109 ? 26.040 -6.493 2.607 1.00 48.67 109 HIS B C 1
ATOM 1728 O O . HIS B 1 109 ? 25.381 -7.175 1.824 1.00 48.46 109 HIS B O 1
ATOM 1735 N N . LEU B 1 110 ? 26.109 -6.760 3.905 1.00 44.08 110 LEU B N 1
ATOM 1736 C CA . LEU B 1 110 ? 25.403 -7.905 4.466 1.00 38.63 110 LEU B CA 1
ATOM 1737 C C . LEU B 1 110 ? 24.430 -7.470 5.559 1.00 44.33 110 LEU B C 1
ATOM 1738 O O . LEU B 1 110 ? 24.836 -6.923 6.582 1.00 49.28 110 LEU B O 1
ATOM 1743 N N . ILE B 1 111 ? 23.145 -7.721 5.335 1.00 49.16 111 ILE B N 1
ATOM 1744 C CA . ILE B 1 111 ? 22.124 -7.450 6.340 1.00 57.43 111 ILE B CA 1
ATOM 1745 C C . ILE B 1 111 ? 21.766 -8.733 7.089 1.00 56.48 111 ILE B C 1
ATOM 1746 O O . ILE B 1 111 ? 21.558 -9.779 6.476 1.00 52.39 111 ILE B O 1
ATOM 1751 N N . LEU B 1 112 ? 21.711 -8.650 8.416 1.00 56.26 112 LEU B N 1
ATOM 1752 C CA . LEU B 1 112 ? 21.349 -9.796 9.245 1.00 47.61 112 LEU B CA 1
ATOM 1753 C C . LEU B 1 112 ? 20.013 -9.590 9.950 1.00 64.81 112 LEU B C 1
ATOM 1754 O O . LEU B 1 112 ? 19.617 -8.457 10.220 1.00 56.32 112 LEU B O 1
ATOM 1759 N N . GLU B 1 113 ? 19.339 -10.700 10.248 1.00 97.95 113 GLU B N 1
ATOM 1760 C CA . GLU B 1 113 ? 18.026 -10.710 10.902 1.00 99.92 113 GLU B CA 1
ATOM 1761 C C . GLU B 1 113 ? 17.003 -9.788 10.218 1.00 95.81 113 GLU B C 1
ATOM 1762 O O . GLU B 1 113 ? 16.965 -8.565 10.381 1.00 98.80 113 GLU B O 1
#

Organism: Escherichia coli (strain K12) (NCBI:txid83333)

CATH classification: 3.40.50.2300

Solvent-accessible surface area: 11950 Å² total

Secondary structure (DSSP, 8-state):
-EEEEEEE-SSTTTS---HHHHHHHHHHTT-EEEEEEEETTEEES---HHHHHH-SEEEEEESS--TTGGGGTTS-EEEE-HHHHHH--S---HHHHHHHSSS-EEEE--/-EEEEEEE-SS-SSS---HHHHHHHHHHTT-EEEEEEEETTEEESPPPHHHHHH-SEEEEEESS--TTGGGGTTS-EEEE-HHHHHH--S---HHHHHHH-SSEEEEE--

B-factor: mean 67.19, std 22.24, range [19.47, 130.68]

Nearest PDB structures (foldseek):
  4tn5-assembly1_B  TM=1.009E+00  e=1.893E-22  Escherichia coli K-12
  2r48-assembly1_A  TM=8.964E-01  e=1.334E-08  Bacillus subtilis subsp. subtilis str. 168
  2r4q-assembly1_A  TM=8.414E-01  e=8.875E-08  Bacillus subtilis subsp. subtilis str. 168
  2m1z-assembly1_A  TM=8.934E-01  e=3.071E-07  Listeria monocytogenes EGD-e
  2kyr-assembly1_A  TM=8.697E-01  e=1.793E-06  Escherichia coli K-12

Radius of gyration: 19.06 Å; Cα contacts (8 Å, |Δi|>4): 440; chains: 2; bounding box: 37×35×55 Å

Foldseek 3Di:
DEEEEEAEDAPFDPLGVLVVVVVVVAVVVPYHYQYWYAYPVGIDSDDDLVSVVPGLEYEYADPDDDDCPVSCPQGQYEYEYSVVCVVPPVVVVVRVCSSVDDDSDYHYDD/DEEEEEAEDAQFDPLQVLVVVVVVVCVVVVYHYQYWGQHPVGIDSPDDLVSQVVDLEYEYADPDDDDPPVSPPPAQYEYEYSVVCVPPVVVCVVRVCSSPDPDRDYHYDD

InterPro domains:
  IPR003353 Phosphotransferase system, fructose-specific IIB subunit [TIGR00829] (5-85)
  IPR003353 Phosphotransferase system, fructose-specific IIB subunit [cd05569] (4-100)
  IPR003501 Phosphotransferase system, EIIB component, type 2/3 [PF02302] (5-95)
  IPR013011 Phosphotransferase system, EIIB component, type 2 [PS51099] (4-100)
  IPR036095 PTS system IIB component-like superfamily [SSF52794] (4-98)
  IPR050864 Bacterial PTS System Sugar Transport Components [PTHR30505] (3-100)

Sequence (220 aa):
AYLVAVTACVSGVAHTYAAERLEKLCLLEKWGVSIETQGALGTENRLADEDIRRADVALLITDIELAGAERFEHCRYVQCSIYAFLREPQRVSAVRKVLSAPQQTHLILEAYLVAVTACVSGVAHTYAAERLEKLCLLEKWGVSIETQGALGTENRLADEDIRRADVALLITDIELAGAERFEHCRYVQCSIYAFLREPQRVSAVRKVLSAPQQTHLILE